Protein AF-A0A373I5L8-F1 (afdb_monomer)

Solvent-accessible surface area (backbone atoms only — not comparable to full-atom values): 14386 Å² total; per-residue (Å²): 133,83,87,72,70,86,72,71,73,78,45,37,42,61,45,28,65,44,52,75,67,42,82,74,57,58,90,78,36,51,55,43,45,48,54,47,63,74,33,53,37,79,92,77,48,23,34,80,55,60,50,45,61,53,31,51,53,55,68,66,28,47,76,52,44,76,55,47,68,41,53,49,54,47,31,55,50,26,30,47,40,33,32,75,74,66,58,41,62,61,27,32,39,53,52,11,49,54,17,54,42,68,50,47,81,51,61,34,37,47,61,11,37,60,29,31,70,41,96,56,78,44,60,74,31,29,34,54,42,12,50,21,19,59,72,29,43,47,46,73,63,34,45,63,63,12,50,55,27,19,53,51,20,33,74,75,64,56,33,30,70,23,27,39,51,51,13,52,24,21,58,70,34,48,81,44,73,65,32,61,70,61,15,50,54,28,32,52,51,16,48,52,40,33,60,75,70,67,52,56,41,50,61,54,14,58,40,25,41,48,53,16,53,55,34,67,73,42,78,89,41,76,66,35,40,52,50,20,42,52,26,29,52,51,14,40,52,22,39,52,54,32,44,77,50,30,67,82,77,52,57,60,54,48,51,52,39,51,51,51,43,49,54,41,48,53,56,49,51,53,52,58,50,60,75,66,58,79,89,126

Secondary structure (DSSP, 8-state):
-----------HHHHHHHHTT----TTT-HHHHHHHHHHEETTTTEESS-HHHHHHHHHHTTTTSPPPHHHHHHHHHHHHHHHHTS--HHHHHHHHHHHHSGGGS---HHHHHHHHTSS---HHHHHHHHHHHHHTSSS---HHHHHHHHHHHHHHH--HHHHHHHHHHHHHTSSSPP-HHHHHHHHHHHHHHHHHTT--HHHHHHHHHHHHHHHHTS---HHHHHHHHHHHHHHHHHHHHHHHHS-GGGHHHHHHHHHHHHHHHHHHHHHHHHTTS---

Nearest PDB structures (foldseek):
  3gw4-assembly1_A  TM=6.715E-01  e=3.901E-03  Deinococcus radiodurans R1 = ATCC 13939 = DSM 20539
  4g2v-assembly1_A  TM=5.741E-01  e=2.510E-03  Mus musculus
  2vq2-assembly1_A-2  TM=5.823E-01  e=1.748E-02  Neisseria meningitidis
  7y4i-assembly1_B  TM=4.999E-01  e=9.021E-03  Arabidopsis thaliana
  7qdy-assembly1_B  TM=4.639E-01  e=6.567E-02  Homo sapiens

Radius of gyration: 22.9 Å; Cα contacts (8 Å, |Δi|>4): 389; chains: 1; bounding box: 51×36×83 Å

Mean predicted aligned error: 6.48 Å

Sequence (280 aa):
MINVEKEWLMTPDVAYERLDRAIYNHSACPETAHILYLYLNDEKREITIPPKELAKELMEADKNHLMDNDIFNFIDKALRDGYYSIKDPWASYYLGCLYYFERFNNVNYEKAFNYFSKKKHIGPSTVLLGECYFYGRGTEQNFEKAFFCLIQSALTDNSARSLYLLGDMYLNGYYVDKDIPEANDLYFHALEVADEVDSSSETKAEIYERLGKVYLLRPKTLETLNFALKTFNLAEQHYLEAMQEYMFSLKDKVKEIRNLQMEVREYLDDLILMDKEPVS

pLDDT: mean 88.9, std 12.82, range [32.81, 98.75]

Foldseek 3Di:
DPPPDPPDQCFQLNLLVLVVPFDDDCVQFVQLVVLCVVFQDPVVSGGPDQLQVSLVSNCVGLVAAADTPSSLVSNLRSLVSCCPPVVDLCSLVSQLVSQPDCSDVNNDQLSNLVSLVPPSDDLVSLLVNLVCLCVVRSHDNDLVSSLVSLVVSCVPPVALSSLQSVLVCLCVVRVHDNDLVSSLVSLVSSLVVCVVVVHALQSLLSSLQSNLVSLVVDPLDPVSLVSSLVSLVSSLVSLVVVPVRHDPPSVVVNVVSVVSNVVSVVSNVVVVVVVPDDDD

Structure (mmCIF, N/CA/C/O backbone):
data_AF-A0A373I5L8-F1
#
_entry.id   AF-A0A373I5L8-F1
#
loop_
_atom_site.group_PDB
_atom_site.id
_atom_site.type_symbol
_atom_site.label_atom_id
_atom_site.label_alt_id
_atom_site.label_comp_id
_atom_site.label_asym_id
_atom_site.label_entity_id
_atom_site.label_seq_id
_atom_site.pdbx_PDB_ins_code
_atom_site.Cartn_x
_atom_site.Cartn_y
_atom_site.Cartn_z
_atom_site.occupancy
_atom_site.B_iso_or_equiv
_atom_site.auth_seq_id
_atom_site.auth_comp_id
_atom_site.auth_asym_id
_atom_site.auth_atom_id
_atom_site.pdbx_PDB_model_num
ATOM 1 N N . MET A 1 1 ? -10.688 -8.188 -32.383 1.00 32.81 1 MET A N 1
ATOM 2 C CA . MET A 1 1 ? -9.271 -8.105 -32.793 1.00 32.81 1 MET A CA 1
ATOM 3 C C . MET A 1 1 ? -8.875 -6.647 -32.706 1.00 32.81 1 MET A C 1
ATOM 5 O O . MET A 1 1 ? -9.326 -5.866 -33.529 1.00 32.81 1 MET A O 1
ATOM 9 N N . ILE A 1 2 ? -8.161 -6.266 -31.647 1.00 35.12 2 ILE A N 1
ATOM 10 C CA . ILE A 1 2 ? -7.612 -4.913 -31.524 1.00 35.12 2 ILE A CA 1
ATOM 11 C C . ILE A 1 2 ? -6.458 -4.837 -32.521 1.00 35.12 2 ILE A C 1
ATOM 13 O O . ILE A 1 2 ? -5.613 -5.730 -32.549 1.00 35.12 2 ILE A O 1
ATOM 17 N N . ASN A 1 3 ? -6.492 -3.824 -33.380 1.00 33.75 3 ASN A N 1
ATOM 18 C CA . ASN A 1 3 ? -5.462 -3.534 -34.363 1.00 33.75 3 ASN A CA 1
ATOM 19 C C . ASN A 1 3 ? -4.219 -3.053 -33.601 1.00 33.75 3 ASN A C 1
ATOM 21 O O . ASN A 1 3 ? -4.062 -1.864 -33.349 1.00 33.75 3 ASN A O 1
ATOM 25 N N . VAL A 1 4 ? -3.404 -3.993 -33.119 1.00 42.94 4 VAL A N 1
ATOM 26 C CA . VAL A 1 4 ? -2.093 -3.680 -32.554 1.00 42.94 4 VAL A CA 1
ATOM 27 C C . VAL A 1 4 ? -1.234 -3.337 -33.761 1.00 42.94 4 VAL A C 1
ATOM 29 O O . VAL A 1 4 ? -0.825 -4.232 -34.504 1.00 42.94 4 VAL A O 1
ATOM 32 N N . GLU A 1 5 ? -1.043 -2.041 -34.015 1.00 44.19 5 GLU A N 1
ATOM 33 C CA . GLU A 1 5 ? 0.032 -1.587 -34.891 1.00 44.19 5 GLU A CA 1
ATOM 34 C C . GLU A 1 5 ? 1.283 -2.382 -34.516 1.00 44.19 5 GLU A C 1
ATOM 36 O O . GLU A 1 5 ? 1.564 -2.577 -33.332 1.00 44.19 5 GLU A O 1
ATOM 41 N N . LYS A 1 6 ? 1.994 -2.919 -35.512 1.00 45.66 6 LYS A N 1
ATOM 42 C CA . LYS A 1 6 ? 3.304 -3.537 -35.299 1.00 45.66 6 LYS A CA 1
ATOM 43 C C . LYS A 1 6 ? 4.270 -2.441 -34.847 1.00 45.66 6 LYS A C 1
ATOM 45 O O . LYS A 1 6 ? 5.099 -1.982 -35.626 1.00 45.66 6 LYS A O 1
ATOM 50 N N . GLU A 1 7 ? 4.143 -1.992 -33.609 1.00 56.78 7 GLU A N 1
ATOM 51 C CA . GLU A 1 7 ? 5.194 -1.254 -32.951 1.00 56.78 7 GLU A CA 1
ATOM 52 C C . GLU A 1 7 ? 6.347 -2.235 -32.795 1.00 56.78 7 GLU A C 1
ATOM 54 O O . GLU A 1 7 ? 6.240 -3.259 -32.115 1.00 56.78 7 GLU A O 1
ATOM 59 N N . TRP A 1 8 ? 7.435 -1.949 -33.494 1.00 68.75 8 TRP A N 1
ATOM 60 C CA . TRP A 1 8 ? 8.686 -2.661 -33.319 1.00 68.75 8 TRP A CA 1
ATOM 61 C C . TRP A 1 8 ? 9.094 -2.622 -31.838 1.00 68.75 8 TRP A C 1
ATOM 63 O O . TRP A 1 8 ? 8.786 -1.662 -31.124 1.00 68.75 8 TRP A O 1
ATOM 73 N N . LEU A 1 9 ? 9.755 -3.692 -31.386 1.00 83.50 9 LEU A N 1
ATOM 74 C CA . LEU A 1 9 ? 10.388 -3.742 -30.068 1.00 83.50 9 LEU A CA 1
ATOM 75 C C . LEU A 1 9 ? 11.276 -2.510 -29.886 1.00 83.50 9 LEU A C 1
ATOM 77 O O . LEU A 1 9 ? 12.051 -2.191 -30.789 1.00 83.50 9 LEU A O 1
ATOM 81 N N . MET A 1 10 ? 11.186 -1.848 -28.734 1.00 90.25 10 MET A N 1
ATOM 82 C CA . MET A 1 10 ? 12.067 -0.738 -28.407 1.00 90.25 10 MET A CA 1
ATOM 83 C C . MET A 1 10 ? 13.513 -1.236 -28.379 1.00 90.25 10 MET A C 1
ATOM 85 O O . MET A 1 10 ? 13.890 -2.064 -27.548 1.00 90.25 10 MET A O 1
ATOM 89 N N . THR A 1 11 ? 14.312 -0.742 -29.316 1.00 91.38 11 THR A N 1
ATOM 90 C CA . THR A 1 11 ? 15.751 -0.978 -29.372 1.00 91.38 11 THR A CA 1
ATOM 91 C C . THR A 1 11 ? 16.491 0.031 -28.484 1.00 91.38 11 THR A C 1
ATOM 93 O O . THR A 1 11 ? 15.916 1.064 -28.124 1.00 91.38 11 THR A O 1
ATOM 96 N N . PRO A 1 12 ? 17.749 -0.245 -28.095 1.00 94.31 12 PRO A N 1
ATOM 97 C CA . PRO A 1 12 ? 18.526 0.658 -27.242 1.00 94.31 12 PRO A CA 1
ATOM 98 C C . PRO A 1 12 ? 18.719 2.083 -27.789 1.00 94.31 12 PRO A C 1
ATOM 100 O O . PRO A 1 12 ? 18.747 3.034 -27.012 1.00 94.31 12 PRO A O 1
ATOM 103 N N . ASP A 1 13 ? 18.814 2.254 -29.106 1.00 93.69 13 ASP A N 1
ATOM 104 C CA . ASP A 1 13 ? 18.911 3.557 -29.777 1.00 93.69 13 ASP A CA 1
ATOM 105 C C . ASP A 1 13 ? 17.589 4.339 -29.703 1.00 93.69 13 ASP A C 1
ATOM 107 O O . ASP A 1 13 ? 17.563 5.502 -29.304 1.00 93.69 13 ASP A O 1
ATOM 111 N N . VAL A 1 14 ? 16.455 3.681 -29.968 1.00 92.44 14 VAL A N 1
ATOM 112 C CA . VAL A 1 14 ? 15.122 4.300 -29.839 1.00 92.44 14 VAL A CA 1
ATOM 113 C C . VAL A 1 14 ? 14.808 4.651 -28.382 1.00 92.44 14 VAL A C 1
ATOM 115 O O . VAL A 1 14 ? 14.155 5.659 -28.107 1.00 92.44 14 VAL A O 1
ATOM 118 N N . ALA A 1 15 ? 15.257 3.820 -27.440 1.00 93.62 15 ALA A N 1
ATOM 119 C CA . ALA A 1 15 ? 15.169 4.098 -26.012 1.00 93.62 15 ALA A CA 1
ATOM 120 C C . ALA A 1 15 ? 15.933 5.374 -25.638 1.00 93.62 15 ALA A C 1
ATOM 122 O O . ALA A 1 15 ? 15.366 6.247 -24.980 1.00 93.62 15 ALA A O 1
ATOM 123 N N . TYR A 1 16 ? 17.178 5.498 -26.108 1.00 94.75 16 TYR A N 1
ATOM 124 C CA . TYR A 1 16 ? 17.995 6.691 -25.907 1.00 94.75 16 TYR A CA 1
ATOM 125 C C . TYR A 1 16 ? 17.286 7.939 -26.440 1.00 94.75 16 TYR A C 1
ATOM 127 O O . TYR A 1 16 ? 17.106 8.892 -25.694 1.00 94.75 16 TYR A O 1
ATOM 135 N N . GLU A 1 17 ? 16.778 7.926 -27.677 1.00 91.31 17 GLU A N 1
ATOM 136 C CA . GLU A 1 17 ? 16.107 9.101 -28.261 1.00 91.31 17 GLU A CA 1
ATOM 137 C C . GLU A 1 17 ? 14.861 9.570 -27.499 1.00 91.31 17 GLU A C 1
ATOM 139 O O . GLU A 1 17 ? 14.495 10.745 -27.582 1.00 91.31 17 GLU A O 1
ATOM 144 N N . ARG A 1 18 ? 14.165 8.655 -26.814 1.00 91.12 18 ARG A N 1
ATOM 145 C CA . ARG A 1 18 ? 13.008 8.988 -25.971 1.00 91.12 18 ARG A CA 1
ATOM 146 C C . ARG A 1 18 ? 13.447 9.615 -24.654 1.00 91.12 18 ARG A C 1
ATOM 148 O O . ARG A 1 18 ? 12.828 10.579 -24.223 1.00 91.12 18 ARG A O 1
ATOM 155 N N . LEU A 1 19 ? 14.499 9.077 -24.043 1.00 91.88 19 LEU A N 1
ATOM 156 C CA . LEU A 1 19 ? 15.015 9.542 -22.756 1.00 91.88 19 LEU A CA 1
ATOM 157 C C . LEU A 1 19 ? 15.825 10.839 -22.873 1.00 91.88 19 LEU A C 1
ATOM 159 O O . LEU A 1 19 ? 15.746 11.668 -21.977 1.00 91.88 19 LEU A O 1
ATOM 163 N N . ASP A 1 20 ? 16.512 11.063 -23.994 1.00 87.31 20 ASP A N 1
ATOM 164 C CA . ASP A 1 20 ? 17.239 12.306 -24.316 1.00 87.31 20 ASP A CA 1
ATOM 165 C C . ASP A 1 20 ? 16.312 13.540 -24.356 1.00 87.31 20 ASP A C 1
ATOM 167 O O . ASP A 1 20 ? 16.747 14.677 -24.196 1.00 87.31 20 ASP A O 1
ATOM 171 N N . ARG A 1 21 ? 15.002 13.330 -24.543 1.00 84.31 21 ARG A N 1
ATOM 172 C CA . ARG A 1 21 ? 13.990 14.401 -24.528 1.00 84.31 21 ARG A CA 1
ATOM 173 C C . ARG A 1 21 ? 13.422 14.685 -23.139 1.00 84.31 21 ARG A C 1
ATOM 175 O O . ARG A 1 21 ? 12.781 15.722 -22.976 1.00 84.31 21 ARG A O 1
ATOM 182 N N . ALA A 1 22 ? 13.658 13.803 -22.167 1.00 83.56 22 ALA A N 1
ATOM 183 C CA . ALA A 1 22 ? 13.103 13.942 -20.831 1.00 83.56 22 ALA A CA 1
ATOM 184 C C . ALA A 1 22 ? 13.668 15.187 -20.139 1.00 83.56 22 ALA A C 1
ATOM 186 O O . ALA A 1 22 ? 14.875 15.431 -20.128 1.00 83.56 22 ALA A O 1
ATOM 187 N N . ILE A 1 23 ? 12.788 15.982 -19.533 1.00 69.81 23 ILE A N 1
ATOM 188 C CA . ILE A 1 23 ? 13.179 17.204 -18.830 1.00 69.81 23 ILE A CA 1
ATOM 189 C C . ILE A 1 23 ? 13.339 16.868 -17.350 1.00 69.81 23 ILE A C 1
ATOM 191 O O . ILE A 1 23 ? 12.356 16.730 -16.629 1.00 69.81 23 ILE A O 1
ATOM 195 N N . TYR A 1 24 ? 14.577 16.781 -16.868 1.00 69.38 24 TYR A N 1
ATOM 196 C CA . TYR A 1 24 ? 14.852 16.545 -15.451 1.00 69.38 24 TYR A CA 1
ATOM 197 C C . TYR A 1 24 ? 15.761 17.623 -14.868 1.00 69.38 24 TYR A C 1
ATOM 199 O O . TYR A 1 24 ? 16.864 17.891 -15.342 1.00 69.38 24 TYR A O 1
ATOM 207 N N . ASN A 1 25 ? 15.297 18.240 -13.780 1.00 65.44 25 ASN A N 1
ATOM 208 C CA . ASN A 1 25 ? 16.170 19.023 -12.924 1.00 65.44 25 ASN A CA 1
ATOM 209 C C . ASN A 1 25 ? 16.929 18.051 -12.014 1.00 65.44 25 ASN A C 1
ATOM 211 O O . ASN A 1 25 ? 16.331 17.452 -11.122 1.00 65.44 25 ASN A O 1
ATOM 215 N N . HIS A 1 26 ? 18.241 17.924 -12.217 1.00 69.75 26 HIS A N 1
ATOM 216 C CA . HIS A 1 26 ? 19.114 17.063 -11.413 1.00 69.75 26 HIS A CA 1
ATOM 217 C C . HIS A 1 26 ? 18.987 17.297 -9.899 1.00 69.75 26 HIS A C 1
ATOM 219 O O . HIS A 1 26 ? 19.229 16.378 -9.125 1.00 69.75 26 HIS A O 1
ATOM 225 N N . SER A 1 27 ? 18.605 18.505 -9.463 1.00 62.28 27 SER A N 1
ATOM 226 C CA . SER A 1 27 ? 18.395 18.793 -8.039 1.00 62.28 27 SER A CA 1
ATOM 227 C C . SER A 1 27 ? 17.057 18.288 -7.495 1.00 62.28 27 SER A C 1
ATOM 229 O O . SER A 1 27 ? 16.892 18.235 -6.283 1.00 62.28 27 SER A O 1
ATOM 231 N N . ALA A 1 28 ? 16.082 18.021 -8.366 1.00 70.06 28 ALA A N 1
ATOM 232 C CA . ALA A 1 28 ? 14.726 17.622 -7.997 1.00 70.06 28 ALA A CA 1
ATOM 233 C C . ALA A 1 28 ? 14.518 16.102 -8.055 1.00 70.06 28 ALA A C 1
ATOM 235 O O . ALA A 1 28 ? 13.737 15.591 -7.269 1.00 70.06 28 ALA A O 1
ATOM 236 N N . CYS A 1 29 ? 15.215 15.394 -8.951 1.00 80.00 29 CYS A N 1
ATOM 237 C CA . CYS A 1 29 ? 15.156 13.928 -9.062 1.00 80.00 29 CYS A CA 1
ATOM 238 C C . CYS A 1 29 ? 16.571 13.331 -9.231 1.00 80.00 29 CYS A C 1
ATOM 240 O O . CYS A 1 29 ? 16.949 12.949 -10.349 1.00 80.00 29 CYS A O 1
ATOM 242 N N . PRO A 1 30 ? 17.413 13.354 -8.178 1.00 84.56 30 PRO A N 1
ATOM 243 C CA . PRO A 1 30 ? 18.820 12.955 -8.263 1.00 84.56 30 PRO A CA 1
ATOM 244 C C . PRO A 1 30 ? 19.021 11.491 -8.667 1.00 84.56 30 PRO A C 1
ATOM 246 O O . PRO A 1 30 ? 19.935 11.188 -9.435 1.00 84.56 30 PRO A O 1
ATOM 249 N N . GLU A 1 31 ? 18.177 10.585 -8.182 1.00 88.44 31 GLU A N 1
ATOM 250 C CA . GLU A 1 31 ? 18.262 9.145 -8.418 1.00 88.44 31 GLU A CA 1
ATOM 251 C C . GLU A 1 31 ? 17.970 8.808 -9.884 1.00 88.44 31 GLU A C 1
ATOM 253 O O . GLU A 1 31 ? 18.740 8.095 -10.529 1.00 88.44 31 GLU A O 1
ATOM 258 N N . THR A 1 32 ? 16.911 9.385 -10.446 1.00 89.75 32 THR A N 1
ATOM 259 C CA . THR A 1 32 ? 16.544 9.272 -11.863 1.00 89.75 32 THR A CA 1
ATOM 260 C C . THR A 1 32 ? 17.667 9.825 -12.726 1.00 89.75 32 THR A C 1
ATOM 262 O O . THR A 1 32 ? 18.128 9.158 -13.650 1.00 89.75 32 THR A O 1
ATOM 265 N N . ALA A 1 33 ? 18.160 11.022 -12.403 1.00 88.81 33 ALA A N 1
ATOM 266 C CA . ALA A 1 33 ? 19.287 11.624 -13.104 1.00 88.81 33 ALA A CA 1
ATOM 267 C C . ALA A 1 33 ? 20.536 10.733 -13.082 1.00 88.81 33 ALA A C 1
ATOM 269 O O . ALA A 1 33 ? 21.218 10.603 -14.099 1.00 88.81 33 ALA A O 1
ATOM 270 N N . HIS A 1 34 ? 20.840 10.126 -11.934 1.00 90.94 34 HIS A N 1
ATOM 271 C CA . HIS A 1 34 ? 21.972 9.222 -11.783 1.00 90.94 34 HIS A CA 1
ATOM 272 C C . HIS A 1 34 ? 21.823 7.977 -12.661 1.00 90.94 34 HIS A C 1
ATOM 274 O O . HIS A 1 34 ? 22.761 7.624 -13.374 1.00 90.94 34 HIS A O 1
ATOM 280 N N . ILE A 1 35 ? 20.642 7.354 -12.658 1.00 93.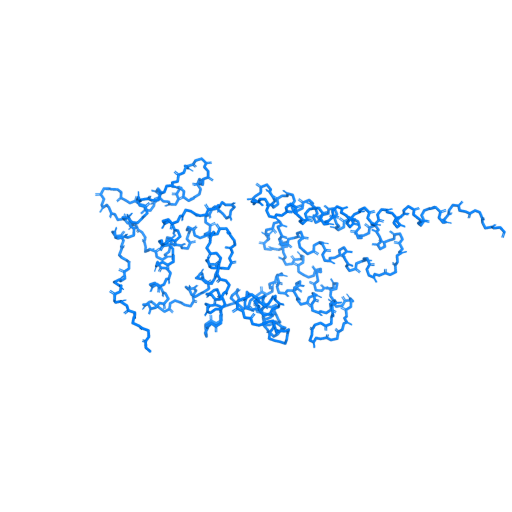69 35 ILE A N 1
ATOM 281 C CA . ILE A 1 35 ? 20.326 6.192 -13.500 1.00 93.69 35 ILE A CA 1
ATOM 282 C C . ILE A 1 35 ? 20.472 6.547 -14.981 1.00 93.69 35 ILE A C 1
ATOM 284 O O . ILE A 1 35 ? 21.116 5.816 -15.733 1.00 93.69 35 ILE A O 1
ATOM 288 N N . LEU A 1 36 ? 19.929 7.688 -15.412 1.00 92.25 36 LEU A N 1
ATOM 289 C CA . LEU A 1 36 ? 20.054 8.125 -16.801 1.00 92.25 36 LEU A CA 1
ATOM 290 C C . LEU A 1 36 ? 21.521 8.366 -17.177 1.00 92.25 36 LEU A C 1
ATOM 292 O O . LEU A 1 36 ? 21.974 7.846 -18.191 1.00 92.25 36 LEU A O 1
ATOM 296 N N . TYR A 1 37 ? 22.294 9.057 -16.336 1.00 90.88 37 TYR A N 1
ATOM 297 C CA . TYR A 1 37 ? 23.728 9.266 -16.568 1.00 90.88 37 TYR A CA 1
ATOM 298 C C . TYR A 1 37 ? 24.518 7.952 -16.651 1.00 90.88 37 TYR A C 1
ATOM 300 O O . TYR A 1 37 ? 25.464 7.837 -17.426 1.00 90.88 37 TYR A O 1
ATOM 308 N N . LEU A 1 38 ? 24.142 6.953 -15.851 1.00 94.50 38 LEU A N 1
ATOM 309 C CA . LEU A 1 38 ? 24.811 5.657 -15.833 1.00 94.50 38 LEU A CA 1
ATOM 310 C C . LEU A 1 38 ? 24.577 4.864 -17.127 1.00 94.50 38 LEU A C 1
ATOM 312 O O . LEU A 1 38 ? 25.478 4.152 -17.581 1.00 94.50 38 LEU A O 1
ATOM 316 N N . TYR A 1 39 ? 23.380 4.970 -17.711 1.00 96.00 39 TYR A N 1
ATOM 317 C CA . TYR A 1 39 ? 22.961 4.083 -18.795 1.00 96.00 39 TYR A CA 1
ATOM 318 C C . TYR A 1 39 ? 22.822 4.734 -20.168 1.00 96.00 39 TYR A C 1
ATOM 320 O O . TYR A 1 39 ? 22.826 3.997 -21.152 1.00 96.00 39 TYR A O 1
ATOM 328 N N . LEU A 1 40 ? 22.731 6.059 -20.284 1.00 94.38 40 LEU A N 1
ATOM 329 C CA . LEU A 1 40 ? 22.749 6.742 -21.580 1.00 94.38 40 LEU A CA 1
ATOM 330 C C . LEU A 1 40 ? 24.194 6.885 -22.076 1.00 94.38 40 LEU A C 1
ATOM 332 O O . LEU A 1 40 ? 25.060 7.413 -21.384 1.00 94.38 40 LEU A O 1
ATOM 336 N N . ASN A 1 41 ? 24.461 6.417 -23.296 1.00 94.75 41 ASN A N 1
ATOM 337 C CA . ASN A 1 41 ? 25.743 6.598 -23.969 1.00 94.75 41 ASN A CA 1
ATOM 338 C C . ASN A 1 41 ? 25.601 7.621 -25.101 1.00 94.75 41 ASN A C 1
ATOM 340 O O . ASN A 1 41 ? 25.163 7.276 -26.199 1.00 94.75 41 ASN A O 1
ATOM 344 N N . ASP A 1 42 ? 26.018 8.861 -24.848 1.00 92.50 42 ASP A N 1
ATOM 345 C CA . ASP A 1 42 ? 25.885 9.966 -25.807 1.00 92.50 42 ASP A CA 1
ATOM 346 C C . ASP A 1 42 ? 26.742 9.796 -27.067 1.00 92.50 42 ASP A C 1
ATOM 348 O O . ASP A 1 42 ? 26.332 10.198 -28.157 1.00 92.50 42 ASP A O 1
ATOM 352 N N . GLU A 1 43 ? 27.915 9.164 -26.952 1.00 94.50 43 GLU A N 1
ATOM 353 C CA . GLU A 1 43 ? 28.798 8.926 -28.101 1.00 94.50 43 GLU A CA 1
ATOM 354 C C . GLU A 1 43 ? 28.162 7.962 -29.107 1.00 94.50 43 GLU A C 1
ATOM 356 O O . GLU A 1 43 ? 28.289 8.138 -30.321 1.00 94.50 43 GLU A O 1
ATOM 361 N N . LYS A 1 44 ? 27.473 6.938 -28.599 1.00 95.38 44 LYS A N 1
ATOM 362 C CA . LYS A 1 44 ? 26.819 5.907 -29.411 1.00 95.38 44 LYS A CA 1
ATOM 363 C C . LYS A 1 44 ? 25.340 6.174 -29.672 1.00 95.38 44 LYS A C 1
ATOM 365 O O . LYS A 1 44 ? 24.773 5.523 -30.546 1.00 95.38 44 LYS A O 1
ATOM 370 N N . ARG A 1 45 ? 24.734 7.122 -28.951 1.00 95.38 45 ARG A N 1
ATOM 371 C CA . ARG A 1 45 ? 23.291 7.416 -28.952 1.00 95.38 45 ARG A CA 1
ATOM 372 C C . ARG A 1 45 ? 22.440 6.173 -28.672 1.00 95.38 45 ARG A C 1
ATOM 374 O O . ARG A 1 45 ? 21.460 5.910 -29.363 1.00 95.38 45 ARG A O 1
ATOM 381 N N . GLU A 1 46 ? 22.836 5.396 -27.669 1.00 96.00 46 GLU A N 1
ATOM 382 C CA . GLU A 1 46 ? 22.130 4.186 -27.232 1.00 96.00 46 GLU A CA 1
ATOM 383 C C . GLU A 1 46 ? 22.131 4.076 -25.705 1.00 96.00 46 GLU A C 1
ATOM 385 O O . GLU A 1 46 ? 22.988 4.657 -25.036 1.00 96.00 46 GLU A O 1
ATOM 390 N N . ILE A 1 47 ? 21.193 3.310 -25.141 1.00 96.19 47 ILE A N 1
ATOM 391 C CA . ILE A 1 47 ? 21.295 2.888 -23.739 1.00 96.19 47 ILE A CA 1
ATOM 392 C C . ILE A 1 47 ? 22.145 1.618 -23.601 1.00 96.19 47 ILE A C 1
ATOM 394 O O . ILE A 1 47 ? 22.141 0.748 -24.472 1.00 96.19 47 ILE A O 1
ATOM 398 N N . THR A 1 48 ? 22.868 1.483 -22.493 1.00 95.94 48 THR A N 1
ATOM 399 C CA . THR A 1 48 ? 23.844 0.396 -22.286 1.00 95.94 48 THR A CA 1
ATOM 400 C C . THR A 1 48 ? 23.243 -0.887 -21.708 1.00 95.94 48 THR A C 1
ATOM 402 O O . THR A 1 48 ? 23.906 -1.926 -21.700 1.00 95.94 48 THR A O 1
ATOM 405 N N . ILE A 1 49 ? 21.984 -0.844 -21.266 1.00 94.75 49 ILE A N 1
ATOM 406 C CA . ILE A 1 49 ? 21.229 -1.990 -20.744 1.00 94.75 49 ILE A CA 1
ATOM 407 C C . ILE A 1 49 ? 19.901 -2.162 -21.498 1.00 94.75 49 ILE A C 1
ATOM 409 O O . ILE A 1 49 ? 19.444 -1.233 -22.162 1.00 94.75 49 ILE A O 1
ATOM 413 N N . PRO A 1 50 ? 19.238 -3.332 -21.425 1.00 92.94 50 PRO A N 1
ATOM 414 C CA . PRO A 1 50 ? 17.941 -3.520 -22.068 1.00 92.94 50 PRO A CA 1
ATOM 415 C C . PRO A 1 50 ? 16.891 -2.501 -21.573 1.00 92.94 50 PRO A C 1
ATOM 417 O O . PRO A 1 50 ? 16.770 -2.322 -20.358 1.00 92.94 50 PRO A O 1
ATOM 420 N N . PRO A 1 51 ? 16.052 -1.912 -22.457 1.00 94.00 51 PRO A N 1
ATOM 421 C CA . PRO A 1 51 ? 15.097 -0.858 -22.082 1.00 94.00 51 PRO A CA 1
ATOM 422 C C . PRO A 1 51 ? 14.170 -1.223 -20.926 1.00 94.00 51 PRO A C 1
ATOM 424 O O . PRO A 1 51 ? 13.831 -0.395 -20.093 1.00 94.00 51 PRO A O 1
ATOM 427 N N . LYS A 1 52 ? 13.767 -2.491 -20.859 1.00 91.50 52 LYS A N 1
ATOM 428 C CA . LYS A 1 52 ? 12.903 -3.004 -19.802 1.00 91.50 52 LYS A CA 1
ATOM 429 C C . LYS A 1 52 ? 13.580 -2.999 -18.428 1.00 91.50 52 LYS A C 1
ATOM 431 O O . LYS A 1 52 ? 12.904 -2.741 -17.440 1.00 91.50 52 LYS A O 1
ATOM 436 N N . GLU A 1 53 ? 14.867 -3.330 -18.347 1.00 92.56 53 GLU A N 1
ATOM 437 C CA . GLU A 1 53 ? 15.571 -3.323 -17.059 1.00 92.56 53 GLU A CA 1
ATOM 438 C C . GLU A 1 53 ? 15.815 -1.878 -16.607 1.00 92.56 53 GLU A C 1
ATOM 440 O O . GLU A 1 53 ? 15.508 -1.552 -15.466 1.00 92.56 53 GLU A O 1
ATOM 445 N N . LEU A 1 54 ? 16.157 -0.978 -17.540 1.00 95.25 54 LEU A N 1
ATOM 446 C CA . LEU A 1 54 ? 16.185 0.464 -17.270 1.00 95.25 54 LEU A CA 1
ATOM 447 C C . LEU A 1 54 ? 14.826 0.986 -16.781 1.00 95.25 54 LEU A C 1
ATOM 449 O O . LEU A 1 54 ? 14.757 1.753 -15.828 1.00 95.25 54 LEU A O 1
ATOM 453 N N . ALA A 1 55 ? 13.727 0.541 -17.396 1.00 93.94 55 ALA A N 1
ATOM 454 C CA . ALA A 1 55 ? 12.386 0.935 -16.985 1.00 93.94 55 ALA A CA 1
ATOM 455 C C . ALA A 1 55 ? 12.060 0.518 -15.543 1.00 93.94 55 ALA A C 1
ATOM 457 O O . ALA A 1 55 ? 11.391 1.269 -14.842 1.00 93.94 55 ALA A O 1
ATOM 458 N N . LYS A 1 56 ? 12.535 -0.646 -15.079 1.00 91.94 56 LYS A N 1
ATOM 459 C CA . LYS A 1 56 ? 12.353 -1.063 -13.680 1.00 91.94 56 LYS A CA 1
ATOM 460 C C . LYS A 1 56 ? 13.159 -0.196 -12.722 1.00 91.94 56 LYS A C 1
ATOM 462 O O . LYS A 1 56 ? 12.603 0.241 -11.723 1.00 91.94 56 LYS A O 1
ATOM 467 N N . GLU A 1 57 ? 14.420 0.086 -13.046 1.00 93.69 57 GLU A N 1
ATOM 468 C CA . GLU A 1 57 ? 15.254 0.964 -12.216 1.00 93.69 57 GLU A CA 1
ATOM 469 C C . GLU A 1 57 ? 14.630 2.359 -12.104 1.00 93.69 57 GLU A C 1
ATOM 471 O O . GLU A 1 57 ? 14.485 2.883 -11.005 1.00 93.69 57 GLU A O 1
ATOM 476 N N . LEU A 1 58 ? 14.135 2.915 -13.214 1.00 91.94 58 LEU A N 1
ATOM 477 C CA . LEU A 1 58 ? 13.430 4.201 -13.216 1.00 91.94 58 LEU A CA 1
ATOM 478 C C . LEU A 1 58 ? 12.085 4.163 -12.470 1.00 91.94 58 LEU A C 1
ATOM 480 O O . LEU A 1 58 ? 11.673 5.174 -11.917 1.00 91.94 58 LEU A O 1
ATOM 484 N N . MET A 1 59 ? 11.393 3.019 -12.414 1.00 89.75 59 MET A N 1
ATOM 485 C CA . MET A 1 59 ? 10.190 2.872 -11.579 1.00 89.75 59 MET A CA 1
ATOM 486 C C . MET A 1 59 ? 10.498 2.860 -10.077 1.00 89.75 59 MET A C 1
ATOM 488 O O . MET A 1 59 ? 9.614 3.155 -9.266 1.00 89.75 59 MET A O 1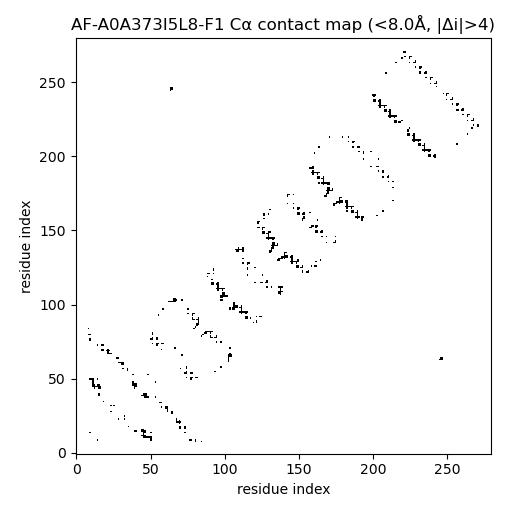
ATOM 492 N N . GLU A 1 60 ? 11.699 2.439 -9.696 1.00 86.62 60 GLU A N 1
ATOM 493 C CA . GLU A 1 60 ? 12.151 2.383 -8.304 1.00 86.62 60 GLU A CA 1
ATOM 494 C C . GLU A 1 60 ? 12.867 3.668 -7.873 1.00 86.62 60 GLU A C 1
ATOM 496 O O . GLU A 1 60 ? 12.915 3.955 -6.674 1.00 86.62 60 GLU A O 1
ATOM 501 N N . ALA A 1 61 ? 13.358 4.442 -8.843 1.00 86.81 61 ALA A N 1
ATOM 502 C CA . ALA A 1 61 ? 13.949 5.758 -8.665 1.00 86.81 61 ALA A CA 1
ATOM 503 C C . ALA A 1 61 ? 12.938 6.767 -8.126 1.00 86.81 61 ALA A C 1
ATOM 505 O O . ALA A 1 61 ? 11.751 6.699 -8.451 1.00 86.81 61 ALA A O 1
ATOM 506 N N . ASP A 1 62 ? 13.433 7.716 -7.324 1.00 74.12 62 ASP A N 1
ATOM 507 C CA . ASP A 1 62 ? 12.693 8.917 -6.931 1.00 74.12 62 ASP A CA 1
ATOM 508 C C . ASP A 1 62 ? 11.241 8.632 -6.540 1.00 74.12 62 ASP A C 1
ATOM 510 O O . ASP A 1 62 ? 10.311 9.274 -7.030 1.00 74.12 62 ASP A O 1
ATOM 514 N N . LYS A 1 63 ? 11.032 7.645 -5.654 1.00 68.06 63 LYS A N 1
ATOM 515 C CA . LYS A 1 63 ? 9.692 7.126 -5.311 1.00 68.06 63 LYS A CA 1
ATOM 516 C C . LYS A 1 63 ? 8.692 8.227 -4.922 1.00 68.06 63 LYS A C 1
ATOM 518 O O . LYS A 1 63 ? 7.493 8.027 -5.086 1.00 68.06 63 LYS A O 1
ATOM 523 N N . ASN A 1 64 ? 9.246 9.349 -4.482 1.00 66.50 64 ASN A N 1
ATOM 524 C CA . ASN A 1 64 ? 8.692 10.537 -3.860 1.00 66.50 64 ASN A CA 1
ATOM 525 C C . ASN A 1 64 ? 8.317 11.669 -4.840 1.00 66.50 64 ASN A C 1
ATOM 527 O O . ASN A 1 64 ? 7.582 12.590 -4.474 1.00 66.50 64 ASN A O 1
ATOM 531 N N . HIS A 1 65 ? 8.806 11.627 -6.083 1.00 71.81 65 HIS A N 1
ATOM 532 C CA . HIS A 1 65 ? 8.642 12.706 -7.058 1.00 71.81 65 HIS A CA 1
ATOM 533 C C . HIS A 1 65 ? 7.683 12.327 -8.190 1.00 71.81 65 HIS A C 1
ATOM 535 O O . HIS A 1 65 ? 7.523 11.160 -8.547 1.00 71.81 65 HIS A O 1
ATOM 541 N N . LEU A 1 66 ? 7.030 13.343 -8.768 1.00 74.69 66 LEU A N 1
ATOM 542 C CA . LEU A 1 66 ? 6.220 13.146 -9.965 1.00 74.69 66 LEU A CA 1
ATOM 543 C C . LEU A 1 66 ? 7.118 12.801 -11.148 1.00 74.69 66 LEU A C 1
ATOM 545 O O . LEU A 1 66 ? 8.062 13.527 -11.459 1.00 74.69 66 LEU A O 1
ATOM 549 N N . MET A 1 67 ? 6.777 11.710 -11.821 1.00 83.12 67 MET A N 1
ATOM 550 C CA . MET A 1 67 ? 7.515 11.243 -12.986 1.00 83.12 67 MET A CA 1
ATOM 551 C C . MET A 1 67 ? 7.266 12.130 -14.211 1.00 83.12 67 MET A C 1
ATOM 553 O O . MET A 1 67 ? 6.120 12.460 -14.526 1.00 83.12 67 MET A O 1
ATOM 557 N N . ASP A 1 68 ? 8.341 12.468 -14.928 1.00 85.25 68 ASP A N 1
ATOM 558 C CA . ASP A 1 68 ? 8.266 13.157 -16.217 1.00 85.25 68 ASP A CA 1
ATOM 559 C C . ASP A 1 68 ? 7.509 12.314 -17.263 1.00 85.25 68 ASP A C 1
ATOM 561 O O . ASP A 1 68 ? 7.583 11.080 -17.277 1.00 85.25 68 ASP A O 1
ATOM 565 N N . ASN A 1 69 ? 6.771 12.977 -18.157 1.00 86.75 69 ASN A N 1
ATOM 566 C CA . ASN A 1 69 ? 5.933 12.292 -19.141 1.00 86.75 69 ASN A CA 1
ATOM 567 C C . ASN A 1 69 ? 6.745 11.463 -20.145 1.00 86.75 69 ASN A C 1
ATOM 569 O O . ASN A 1 69 ? 6.271 10.408 -20.570 1.00 86.75 69 ASN A O 1
ATOM 573 N N . ASP A 1 70 ? 7.943 11.898 -20.535 1.00 89.19 70 ASP A N 1
ATOM 574 C CA . ASP A 1 70 ? 8.778 11.140 -21.468 1.00 89.19 70 ASP A CA 1
ATOM 575 C C . ASP A 1 70 ? 9.342 9.886 -20.799 1.00 89.19 70 ASP A C 1
ATOM 577 O O . ASP A 1 70 ? 9.330 8.811 -21.407 1.00 89.19 70 ASP A O 1
ATOM 581 N N . ILE A 1 71 ? 9.708 9.978 -19.517 1.00 91.00 71 ILE A N 1
ATOM 582 C CA . ILE A 1 71 ? 10.086 8.818 -18.696 1.00 91.00 71 ILE A CA 1
ATOM 583 C C . ILE A 1 71 ? 8.898 7.864 -18.552 1.00 91.00 71 ILE A C 1
ATOM 585 O O . ILE A 1 71 ? 9.046 6.660 -18.765 1.00 91.00 71 ILE A O 1
ATOM 589 N N . PHE A 1 72 ? 7.698 8.380 -18.277 1.00 91.81 72 PHE A N 1
ATOM 590 C CA . PHE A 1 72 ? 6.489 7.559 -18.216 1.00 91.81 72 PHE A CA 1
ATOM 591 C C . PHE A 1 72 ? 6.223 6.822 -19.525 1.00 91.81 72 PHE A C 1
ATOM 593 O O . PHE A 1 72 ? 6.020 5.606 -19.526 1.00 91.81 72 PHE A O 1
ATOM 600 N N . ASN A 1 73 ? 6.258 7.537 -20.647 1.00 91.44 73 ASN A N 1
ATOM 601 C CA . ASN A 1 73 ? 6.027 6.960 -21.966 1.00 91.44 73 ASN A CA 1
ATOM 602 C C . ASN A 1 73 ? 7.102 5.929 -22.327 1.00 91.44 73 ASN A C 1
ATOM 604 O O . ASN A 1 73 ? 6.796 4.912 -22.956 1.00 91.44 73 ASN A O 1
ATOM 608 N N . PHE A 1 74 ? 8.352 6.172 -21.927 1.00 93.81 74 PHE A N 1
ATOM 609 C CA . PHE A 1 74 ? 9.438 5.208 -22.050 1.00 93.81 74 PHE A CA 1
ATOM 610 C C . PHE A 1 74 ? 9.141 3.933 -21.248 1.00 93.81 74 PHE A C 1
ATOM 612 O O . PHE A 1 74 ? 9.139 2.848 -21.832 1.00 93.81 74 PHE A O 1
ATOM 619 N N . ILE A 1 75 ? 8.826 4.055 -19.954 1.00 94.06 75 ILE A N 1
ATOM 620 C CA . ILE A 1 75 ? 8.542 2.919 -19.064 1.00 94.06 75 ILE A CA 1
ATOM 621 C C . ILE A 1 75 ? 7.332 2.123 -19.562 1.00 94.06 75 ILE A C 1
ATOM 623 O O . ILE A 1 75 ? 7.431 0.905 -19.714 1.00 94.06 75 ILE A O 1
ATOM 627 N N . ASP A 1 76 ? 6.207 2.779 -19.872 1.00 93.94 76 ASP A N 1
ATOM 628 C CA . ASP A 1 76 ? 5.001 2.113 -20.387 1.00 93.94 76 ASP A CA 1
ATOM 629 C C . ASP A 1 76 ? 5.325 1.290 -21.636 1.00 93.94 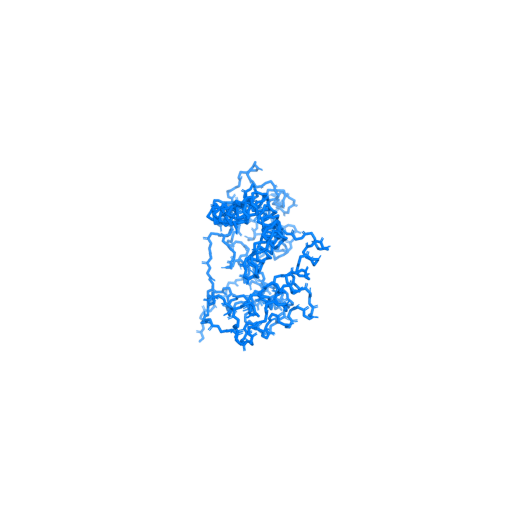76 ASP A C 1
ATOM 631 O O . ASP A 1 76 ? 4.984 0.106 -21.711 1.00 93.94 76 ASP A O 1
ATOM 635 N N . LYS A 1 77 ? 6.039 1.882 -22.600 1.00 93.12 77 LYS A N 1
ATOM 636 C CA . LYS A 1 77 ? 6.400 1.197 -23.842 1.00 93.12 77 LYS A CA 1
ATOM 637 C C . LYS A 1 77 ? 7.382 0.048 -23.594 1.00 93.12 77 LYS A C 1
ATOM 639 O O . LYS A 1 77 ? 7.137 -1.062 -24.069 1.00 93.12 77 LYS A O 1
ATOM 644 N N . ALA A 1 78 ? 8.446 0.272 -22.826 1.00 93.56 78 ALA A N 1
ATOM 645 C CA . ALA A 1 78 ? 9.455 -0.743 -22.523 1.00 93.56 78 ALA A CA 1
ATOM 646 C C . ALA A 1 78 ? 8.855 -1.952 -21.781 1.00 93.56 78 ALA A C 1
ATOM 648 O O . ALA A 1 78 ? 9.158 -3.108 -22.099 1.00 93.56 78 ALA A O 1
ATOM 649 N N . LEU A 1 79 ? 7.949 -1.712 -20.831 1.00 92.38 79 LEU A N 1
ATOM 650 C CA . LEU A 1 79 ? 7.256 -2.779 -20.111 1.00 92.38 79 LEU A CA 1
ATOM 651 C C . LEU A 1 79 ? 6.218 -3.491 -20.981 1.00 92.38 79 LEU A C 1
ATOM 653 O O . LEU A 1 79 ? 6.094 -4.713 -20.886 1.00 92.38 79 LEU A O 1
ATOM 657 N N . ARG A 1 80 ? 5.494 -2.785 -21.859 1.00 91.56 80 ARG A N 1
ATOM 658 C CA . ARG A 1 80 ? 4.586 -3.420 -22.833 1.00 91.56 80 ARG A CA 1
ATOM 659 C C . ARG A 1 80 ? 5.332 -4.340 -23.780 1.00 91.56 80 ARG A C 1
ATOM 661 O O . ARG A 1 80 ? 4.860 -5.448 -24.025 1.00 91.56 80 ARG A O 1
ATOM 668 N N . ASP A 1 81 ? 6.499 -3.928 -24.254 1.00 89.25 81 ASP A N 1
ATOM 669 C CA . ASP A 1 81 ? 7.363 -4.770 -25.079 1.00 89.25 81 ASP A CA 1
ATOM 670 C C . ASP A 1 81 ? 7.819 -6.013 -24.303 1.00 89.25 81 ASP A C 1
ATOM 672 O O . ASP A 1 81 ? 7.726 -7.138 -24.805 1.00 89.25 81 ASP A O 1
ATOM 676 N N . GLY A 1 82 ? 8.191 -5.848 -23.030 1.00 84.06 82 GLY A N 1
ATOM 677 C CA . GLY A 1 82 ? 8.458 -6.965 -22.121 1.00 84.06 82 GLY A CA 1
ATOM 678 C C . GLY A 1 82 ? 7.258 -7.904 -21.929 1.00 84.06 82 GLY A C 1
ATOM 679 O O . GLY A 1 82 ? 7.412 -9.128 -21.916 1.00 84.06 82 GLY A O 1
ATOM 680 N N . TYR A 1 83 ? 6.051 -7.354 -21.823 1.00 84.00 83 TYR A N 1
ATOM 681 C CA . TYR A 1 83 ? 4.825 -8.117 -21.608 1.00 84.00 83 TYR A CA 1
ATOM 682 C C . TYR A 1 83 ? 4.373 -8.878 -22.864 1.00 84.00 83 TYR A C 1
ATOM 684 O O . TYR A 1 83 ? 4.140 -10.087 -22.800 1.00 84.00 83 TYR A O 1
ATOM 692 N N . TYR A 1 84 ? 4.249 -8.202 -24.008 1.00 81.88 84 TYR A N 1
ATOM 693 C CA . TYR A 1 84 ? 3.685 -8.784 -25.230 1.00 81.88 84 TYR A CA 1
ATOM 6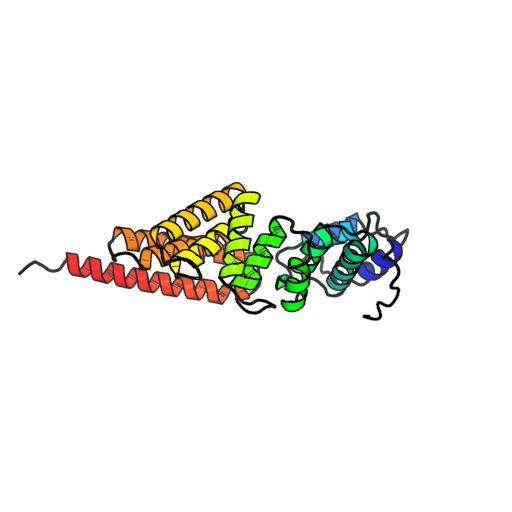94 C C . TYR A 1 84 ? 4.692 -9.622 -26.016 1.00 81.88 84 TYR A C 1
ATOM 696 O O . TYR A 1 84 ? 4.323 -10.669 -26.553 1.00 81.88 84 TYR A O 1
ATOM 704 N N . SER A 1 85 ? 5.954 -9.201 -26.059 1.00 78.00 85 SER A N 1
ATOM 705 C CA . SER A 1 85 ? 6.967 -9.846 -26.898 1.00 78.00 85 SER A CA 1
ATOM 706 C C . SER A 1 85 ? 7.780 -10.874 -26.118 1.00 78.00 85 SER A C 1
ATOM 708 O O . SER A 1 85 ? 7.994 -11.985 -26.598 1.00 78.00 85 SER A O 1
ATOM 710 N N . ILE A 1 86 ? 8.193 -10.532 -24.894 1.00 66.12 86 ILE A N 1
ATOM 711 C CA . ILE A 1 86 ? 9.083 -11.367 -24.064 1.00 66.12 86 ILE A CA 1
ATOM 712 C C . ILE A 1 86 ? 8.279 -12.267 -23.104 1.00 66.12 86 ILE A C 1
ATOM 714 O O . ILE A 1 86 ? 8.792 -13.263 -22.596 1.00 66.12 86 ILE A O 1
ATOM 718 N N . LYS A 1 87 ? 6.982 -11.977 -22.905 1.00 76.62 87 LYS A N 1
ATOM 719 C CA . LYS A 1 87 ? 6.069 -12.697 -21.999 1.00 76.62 87 LYS A CA 1
ATOM 720 C C . LYS A 1 87 ? 6.569 -12.741 -20.552 1.00 76.62 87 LYS A C 1
ATOM 722 O O . LYS A 1 87 ? 6.284 -13.716 -19.847 1.00 76.62 87 LYS A O 1
ATOM 727 N N . ASP A 1 88 ? 7.262 -11.703 -20.088 1.00 80.06 88 ASP A N 1
ATOM 728 C CA . ASP A 1 88 ? 7.714 -11.623 -18.696 1.00 80.06 88 ASP A CA 1
ATOM 729 C C . ASP A 1 88 ? 6.503 -11.606 -17.735 1.00 80.06 88 ASP A C 1
ATOM 731 O O . ASP A 1 88 ? 5.623 -10.752 -17.894 1.00 80.06 88 ASP A O 1
ATOM 735 N N . PRO A 1 89 ? 6.414 -12.533 -16.756 1.00 74.88 89 PRO A N 1
ATOM 736 C CA . PRO A 1 89 ? 5.397 -12.472 -15.706 1.00 74.88 89 PRO A CA 1
ATOM 737 C C . PRO A 1 89 ? 5.353 -11.121 -14.974 1.00 74.88 89 PRO A C 1
ATOM 739 O O . PRO A 1 89 ? 4.258 -10.618 -14.723 1.00 74.88 89 PRO A O 1
ATOM 742 N N . TRP A 1 90 ? 6.501 -10.503 -14.691 1.00 85.50 90 TRP A N 1
ATOM 743 C CA . TRP A 1 90 ? 6.580 -9.276 -13.893 1.00 85.50 90 TRP A CA 1
ATOM 744 C C . TRP A 1 90 ? 6.171 -8.021 -14.657 1.00 85.50 90 TRP A C 1
ATOM 746 O O . TRP A 1 90 ? 5.712 -7.060 -14.050 1.00 85.50 90 TRP A O 1
ATOM 756 N N . ALA A 1 91 ? 6.261 -8.023 -15.988 1.00 87.44 91 ALA A N 1
ATOM 757 C CA . ALA A 1 91 ? 5.893 -6.857 -16.789 1.00 87.44 91 ALA A CA 1
ATOM 758 C C . ALA A 1 91 ? 4.417 -6.459 -16.601 1.00 87.44 91 ALA A C 1
ATOM 760 O O . ALA A 1 91 ? 4.101 -5.274 -16.591 1.00 87.44 91 ALA A O 1
ATOM 761 N N . SER A 1 92 ? 3.519 -7.431 -16.389 1.00 88.88 92 SER A N 1
ATOM 762 C CA . SER A 1 92 ? 2.113 -7.139 -16.070 1.00 88.88 92 SER A CA 1
ATOM 763 C C . SER A 1 92 ? 1.980 -6.465 -14.707 1.00 88.88 92 SER A C 1
ATOM 765 O O . SER A 1 92 ? 1.249 -5.493 -14.584 1.00 88.88 92 SER A O 1
ATOM 767 N N . TYR A 1 93 ? 2.718 -6.940 -13.701 1.00 89.81 93 TYR A N 1
ATOM 768 C CA . TYR A 1 93 ? 2.739 -6.325 -12.375 1.00 89.81 93 TYR A CA 1
ATOM 769 C C . TYR A 1 93 ? 3.231 -4.873 -12.443 1.00 89.81 93 TYR A C 1
ATOM 771 O O . TYR A 1 93 ? 2.527 -3.973 -11.996 1.00 89.81 93 TYR A O 1
ATOM 779 N N . TYR A 1 94 ? 4.377 -4.630 -13.084 1.00 91.62 94 TYR A N 1
ATOM 780 C CA . TYR A 1 94 ? 4.940 -3.285 -13.213 1.00 91.62 94 TYR A CA 1
ATOM 781 C C . TYR A 1 94 ? 4.031 -2.337 -14.003 1.00 91.62 94 TYR A C 1
ATOM 783 O O . TYR A 1 94 ? 3.820 -1.207 -13.575 1.00 91.62 94 TYR A O 1
ATOM 791 N N . LEU A 1 95 ? 3.418 -2.796 -15.102 1.00 92.44 95 LEU A N 1
ATOM 792 C CA . LEU A 1 95 ? 2.412 -2.003 -15.821 1.00 92.44 95 LEU A CA 1
ATOM 793 C C . LEU A 1 95 ? 1.202 -1.696 -14.940 1.00 92.44 95 LEU A C 1
ATOM 795 O O . LEU A 1 95 ? 0.690 -0.583 -14.974 1.00 92.44 95 LEU A O 1
ATOM 799 N N . GLY A 1 96 ? 0.752 -2.659 -14.138 1.00 92.69 96 GLY A N 1
ATOM 800 C CA . GLY A 1 96 ? -0.311 -2.430 -13.171 1.00 92.69 96 GLY A CA 1
ATOM 801 C C . GLY A 1 96 ? 0.058 -1.322 -12.188 1.00 92.69 96 GLY A C 1
ATOM 802 O O . GLY A 1 96 ? -0.682 -0.350 -12.071 1.00 92.69 96 GLY A O 1
ATOM 803 N N . CYS A 1 97 ? 1.237 -1.407 -11.565 1.00 91.62 97 CYS A N 1
ATOM 804 C CA . CYS A 1 97 ? 1.751 -0.385 -10.651 1.00 91.62 97 CYS A CA 1
ATOM 805 C C . CYS A 1 97 ? 1.859 0.990 -11.322 1.00 91.62 97 CYS A C 1
ATOM 807 O O . CYS A 1 97 ? 1.436 1.982 -10.731 1.00 91.62 97 CYS A O 1
ATOM 809 N N . LEU A 1 98 ? 2.355 1.044 -12.564 1.00 92.50 98 LEU A N 1
ATOM 810 C CA . LEU A 1 98 ? 2.497 2.271 -13.355 1.00 92.50 98 LEU A CA 1
ATOM 811 C C . LEU A 1 98 ? 1.171 3.031 -13.521 1.00 92.50 98 LEU A C 1
ATOM 813 O O . LEU A 1 98 ? 1.157 4.257 -13.534 1.00 92.50 98 LEU A O 1
ATOM 817 N N . TYR A 1 99 ? 0.054 2.310 -13.630 1.00 94.00 99 TYR A N 1
ATOM 818 C CA . TYR A 1 99 ? -1.281 2.905 -13.735 1.00 94.00 99 TYR A CA 1
ATOM 819 C C . TYR A 1 99 ? -2.024 3.003 -12.396 1.00 94.00 99 TYR A C 1
ATOM 821 O O . TYR A 1 99 ? -3.066 3.649 -12.334 1.00 94.00 99 TYR A O 1
ATOM 829 N N . TYR A 1 100 ? -1.543 2.350 -11.340 1.00 92.00 100 TYR A N 1
ATOM 830 C CA . TYR A 1 100 ? -2.222 2.312 -10.046 1.00 92.00 100 TYR A CA 1
ATOM 831 C C . TYR A 1 100 ? -1.835 3.484 -9.145 1.00 92.00 100 TYR A C 1
ATOM 833 O O . TYR A 1 100 ? -2.699 4.082 -8.511 1.00 92.00 100 TYR A O 1
ATOM 841 N N . PHE A 1 101 ? -0.541 3.800 -9.074 1.00 87.00 101 PHE A N 1
ATOM 842 C CA . PHE A 1 101 ? -0.020 4.769 -8.114 1.00 87.00 101 PHE A CA 1
ATOM 843 C C . PHE A 1 101 ? -0.058 6.206 -8.646 1.00 87.00 101 PHE A C 1
ATOM 845 O O . PHE A 1 101 ? 0.304 6.476 -9.791 1.00 87.00 101 PHE A O 1
ATOM 852 N N . GLU A 1 102 ? -0.440 7.145 -7.777 1.00 80.69 102 GLU A N 1
ATOM 853 C CA . GLU A 1 102 ? -0.634 8.561 -8.124 1.00 80.69 102 GLU A CA 1
ATOM 854 C C . GLU A 1 102 ? 0.642 9.284 -8.561 1.00 80.69 102 GLU A C 1
ATOM 856 O O . GLU A 1 102 ? 0.577 10.192 -9.392 1.00 80.69 102 GLU A O 1
ATOM 861 N N . ARG A 1 103 ? 1.810 8.823 -8.097 1.00 76.38 103 ARG A N 1
ATOM 862 C CA . ARG A 1 103 ? 3.127 9.415 -8.398 1.00 76.38 103 ARG A CA 1
ATOM 863 C C . ARG A 1 103 ? 3.471 9.507 -9.891 1.00 76.38 103 ARG A C 1
ATOM 865 O O . ARG A 1 103 ? 4.398 10.204 -10.284 1.00 76.38 103 ARG A O 1
ATOM 872 N N . PHE A 1 104 ? 2.721 8.813 -10.741 1.00 73.62 104 PHE A N 1
ATOM 873 C CA . PHE A 1 104 ? 2.935 8.789 -12.184 1.00 73.62 104 PHE A CA 1
ATOM 874 C C . PHE A 1 104 ? 2.057 9.776 -12.963 1.00 73.62 104 PHE A C 1
ATOM 876 O O . PHE A 1 104 ? 2.131 9.795 -14.189 1.00 73.62 104 PHE A O 1
ATOM 883 N N . ASN A 1 105 ? 1.199 10.554 -12.284 1.00 76.81 105 ASN A N 1
ATOM 884 C CA . ASN A 1 105 ? 0.267 11.538 -12.867 1.00 76.81 105 ASN A CA 1
ATOM 885 C C . ASN A 1 105 ? -0.628 10.992 -14.006 1.00 76.81 105 ASN A C 1
ATOM 887 O O . ASN A 1 105 ? -1.207 11.738 -14.790 1.00 76.81 105 ASN A O 1
ATOM 891 N N . ASN A 1 106 ? -0.731 9.666 -14.104 1.00 83.06 106 ASN A N 1
ATOM 892 C CA . ASN A 1 106 ? -1.389 8.929 -15.182 1.00 83.06 106 ASN A CA 1
ATOM 893 C C . ASN A 1 106 ? -2.232 7.776 -14.612 1.00 83.06 106 ASN A C 1
ATOM 895 O O . ASN A 1 106 ? -2.375 6.721 -15.236 1.00 83.06 106 ASN A O 1
ATOM 899 N N . VAL A 1 107 ? -2.777 7.975 -13.406 1.00 89.75 107 VAL A N 1
ATOM 900 C CA . VAL A 1 107 ? -3.599 6.979 -12.710 1.00 89.75 107 VAL A CA 1
ATOM 901 C C . VAL A 1 107 ? -4.748 6.542 -13.602 1.00 89.75 107 VAL A C 1
ATOM 903 O O . VAL A 1 107 ? -5.535 7.344 -14.104 1.00 89.75 107 VAL A O 1
ATOM 906 N N . ASN A 1 108 ? -4.849 5.236 -13.786 1.00 95.19 108 ASN A N 1
ATOM 907 C CA . ASN A 1 108 ? -5.918 4.595 -14.515 1.00 95.19 108 ASN A CA 1
ATOM 908 C C . ASN A 1 108 ? -6.185 3.231 -13.880 1.00 95.19 108 ASN A C 1
ATOM 910 O O . ASN A 1 108 ? -5.609 2.212 -14.269 1.00 95.19 108 ASN A O 1
ATOM 914 N N . TYR A 1 109 ? -7.080 3.219 -12.894 1.00 95.44 109 TYR A N 1
ATOM 915 C CA . TYR A 1 109 ? -7.378 2.008 -12.140 1.00 95.44 109 TYR A CA 1
ATOM 916 C C . TYR A 1 109 ? -7.930 0.877 -13.017 1.00 95.44 109 TYR A C 1
ATOM 918 O O . TYR A 1 109 ? -7.615 -0.278 -12.759 1.00 95.44 109 TYR A O 1
ATOM 926 N N . GLU A 1 110 ? -8.684 1.168 -14.084 1.00 96.12 110 GLU A N 1
ATOM 927 C CA . GLU A 1 110 ? -9.168 0.133 -15.012 1.00 96.12 110 GLU A CA 1
ATOM 928 C C . GLU A 1 110 ? -8.014 -0.560 -15.747 1.00 96.12 110 GLU A C 1
ATOM 930 O O . GLU A 1 110 ? -7.971 -1.789 -15.847 1.00 96.12 110 GLU A O 1
ATOM 935 N N . LYS A 1 111 ? -7.036 0.202 -16.253 1.00 94.19 111 LYS A N 1
ATOM 936 C CA . LYS A 1 111 ? -5.819 -0.371 -16.846 1.00 94.19 111 LYS A CA 1
ATOM 937 C C . LYS A 1 111 ? -5.029 -1.152 -15.806 1.00 94.19 111 LYS A C 1
ATOM 939 O O . LYS A 1 111 ? -4.614 -2.271 -16.104 1.00 94.19 111 LYS A O 1
ATOM 944 N N . A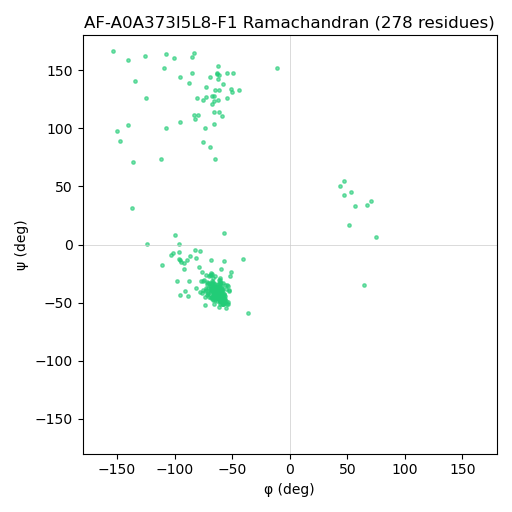LA A 1 112 ? -4.850 -0.596 -14.610 1.00 94.62 112 ALA A N 1
ATOM 945 C CA . ALA A 1 112 ? -4.134 -1.258 -13.527 1.00 94.62 112 ALA A CA 1
ATOM 946 C C . ALA A 1 112 ? -4.773 -2.610 -13.175 1.00 94.62 112 ALA A C 1
ATOM 948 O O . ALA A 1 112 ? -4.103 -3.641 -13.221 1.00 94.62 112 ALA A O 1
ATOM 949 N N . PHE A 1 113 ? -6.090 -2.631 -12.954 1.00 94.75 113 PHE A N 1
ATOM 950 C CA . PHE A 1 113 ? -6.861 -3.843 -12.687 1.00 94.75 113 PHE A CA 1
ATOM 951 C C . PHE A 1 113 ? -6.731 -4.869 -13.815 1.00 94.75 113 PHE A C 1
ATOM 953 O O . PHE A 1 113 ? -6.469 -6.047 -13.565 1.00 94.75 113 PHE A O 1
ATOM 960 N N . ASN A 1 114 ? -6.846 -4.440 -15.074 1.00 92.31 114 ASN A N 1
ATOM 961 C CA . ASN A 1 114 ? -6.646 -5.319 -16.229 1.00 92.31 114 ASN A CA 1
ATOM 962 C C . ASN A 1 114 ? -5.233 -5.920 -16.272 1.00 92.31 114 ASN A C 1
ATOM 964 O O . ASN A 1 114 ? -5.047 -7.026 -16.782 1.00 92.31 114 ASN A O 1
ATOM 968 N N . TYR A 1 115 ? -4.226 -5.209 -15.761 1.00 91.62 115 TYR A N 1
ATOM 969 C CA . TYR A 1 115 ? -2.866 -5.719 -15.644 1.00 91.62 115 TYR A CA 1
ATOM 970 C C . TYR A 1 115 ? -2.679 -6.675 -14.458 1.00 91.62 115 TYR A C 1
ATOM 972 O O . TYR A 1 115 ? -2.059 -7.726 -14.639 1.00 91.62 115 TYR A O 1
ATOM 980 N N . PHE A 1 116 ? -3.261 -6.387 -13.294 1.00 91.44 116 PHE A N 1
ATOM 981 C CA . PHE A 1 116 ? -3.189 -7.258 -12.114 1.00 91.44 116 PHE A CA 1
ATOM 982 C C . PHE A 1 116 ? -4.020 -8.544 -12.245 1.00 91.44 116 PHE A C 1
ATOM 984 O O . PHE A 1 116 ? -3.633 -9.590 -11.731 1.00 91.44 116 PHE A O 1
ATOM 991 N N . SER A 1 117 ? -5.148 -8.497 -12.957 1.00 87.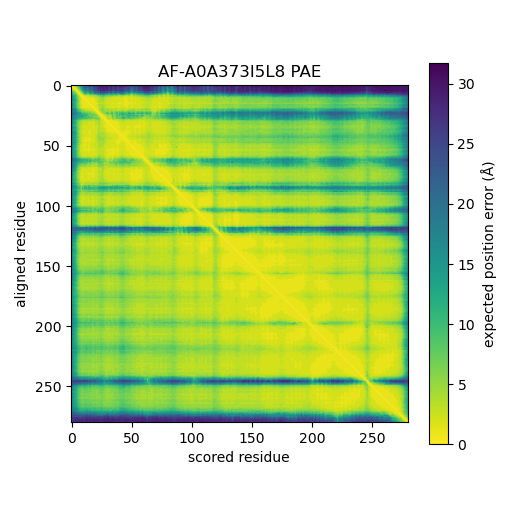94 117 SER A N 1
ATOM 992 C CA . SER A 1 117 ? -6.062 -9.639 -13.147 1.00 87.94 117 SER A CA 1
ATOM 993 C C . SER A 1 117 ? -5.586 -10.663 -14.187 1.00 87.94 117 SER A C 1
ATOM 995 O O . SER A 1 117 ? -6.203 -11.717 -14.368 1.00 87.94 117 SER A O 1
ATOM 997 N N . LYS A 1 118 ? -4.482 -10.394 -14.892 1.00 81.75 118 LYS A N 1
ATOM 998 C CA . LYS A 1 118 ? -3.916 -11.326 -15.876 1.00 81.75 118 LYS A CA 1
ATOM 999 C C . LYS A 1 118 ? -3.324 -12.564 -15.189 1.00 81.75 118 LYS A C 1
ATOM 1001 O O . LYS A 1 118 ? -2.699 -12.469 -14.143 1.00 81.75 118 LYS A O 1
ATOM 1006 N N . LYS A 1 119 ? -3.461 -13.729 -15.848 1.00 59.16 119 LYS A N 1
ATOM 1007 C CA . LYS A 1 119 ? -3.205 -15.113 -15.359 1.00 59.16 119 LYS A CA 1
ATOM 1008 C C . LYS A 1 119 ? -1.798 -15.448 -14.808 1.00 59.16 119 LYS A C 1
ATOM 1010 O O . LYS A 1 119 ? -1.502 -16.621 -14.597 1.00 59.16 119 LYS A O 1
ATOM 1015 N N . LYS A 1 120 ? -0.910 -14.479 -14.597 1.00 60.78 120 LYS A N 1
ATOM 1016 C CA . LYS A 1 120 ? 0.411 -14.685 -13.990 1.00 60.78 120 LYS A CA 1
ATOM 1017 C C . LYS A 1 120 ? 0.429 -14.005 -12.622 1.00 60.78 120 LYS A C 1
ATOM 1019 O O . LYS A 1 120 ? 1.017 -12.941 -12.473 1.00 60.78 120 LYS A O 1
ATOM 1024 N N . HIS A 1 121 ? -0.262 -14.613 -11.657 1.00 61.12 121 HIS A N 1
ATOM 1025 C CA . HIS A 1 121 ? -0.263 -14.152 -10.271 1.00 61.12 121 HIS A CA 1
ATOM 1026 C C . HIS A 1 121 ? 1.141 -14.324 -9.695 1.00 61.12 121 HIS A C 1
ATOM 1028 O O . HIS A 1 121 ? 1.579 -15.436 -9.414 1.00 61.12 121 HIS A O 1
ATOM 1034 N N . ILE A 1 122 ? 1.860 -13.216 -9.580 1.00 67.00 122 ILE A N 1
ATOM 1035 C CA . ILE A 1 122 ? 3.034 -13.117 -8.723 1.00 67.00 122 ILE A CA 1
ATOM 1036 C C . ILE A 1 122 ? 2.539 -12.533 -7.398 1.00 67.00 122 ILE A C 1
ATOM 1038 O O . ILE A 1 122 ? 1.629 -11.700 -7.422 1.00 67.00 122 ILE A O 1
ATOM 1042 N N . GLY A 1 123 ? 3.110 -12.962 -6.272 1.00 71.69 123 GLY A N 1
ATOM 1043 C CA . GLY A 1 123 ? 2.704 -12.572 -4.917 1.00 71.69 123 GLY A CA 1
ATOM 1044 C C . GLY A 1 123 ? 2.238 -11.114 -4.766 1.00 71.69 123 GLY A C 1
ATOM 1045 O O . GLY A 1 123 ? 1.047 -10.888 -4.530 1.00 71.69 123 GLY A O 1
ATOM 1046 N N . PRO A 1 124 ? 3.087 -10.113 -5.086 1.00 80.69 124 PRO A N 1
ATOM 1047 C CA . PRO A 1 124 ? 2.738 -8.690 -4.991 1.00 80.69 124 PRO A CA 1
ATOM 1048 C C . PRO A 1 124 ? 1.541 -8.253 -5.851 1.00 80.69 124 PRO A C 1
ATOM 1050 O O . PRO A 1 124 ? 0.759 -7.391 -5.454 1.00 80.69 124 PRO A O 1
ATOM 1053 N N . SER A 1 125 ? 1.347 -8.865 -7.024 1.00 83.81 125 SER A N 1
ATOM 1054 C CA . SER A 1 125 ? 0.187 -8.580 -7.879 1.00 83.81 125 SER A CA 1
ATOM 1055 C C . SER A 1 125 ? -1.121 -9.076 -7.264 1.00 83.81 125 SER A C 1
ATOM 1057 O O . SER A 1 125 ? -2.184 -8.561 -7.609 1.00 83.81 125 SER A O 1
ATOM 1059 N N . THR A 1 126 ? -1.063 -10.079 -6.386 1.00 91.25 126 THR A N 1
ATOM 1060 C CA . THR A 1 126 ? -2.241 -10.635 -5.710 1.00 91.25 126 THR A CA 1
ATOM 1061 C C . THR A 1 126 ? -2.752 -9.671 -4.640 1.00 91.25 126 THR A C 1
ATOM 1063 O O . THR A 1 126 ? -3.960 -9.449 -4.572 1.00 91.25 126 THR A O 1
ATOM 1066 N N . VAL A 1 127 ? -1.849 -9.020 -3.890 1.00 92.94 127 VAL A N 1
ATOM 1067 C CA . VAL A 1 127 ? -2.195 -7.950 -2.931 1.00 92.94 127 VAL A CA 1
ATOM 1068 C C . VAL A 1 127 ? -2.974 -6.838 -3.628 1.00 92.94 127 VAL A C 1
ATOM 1070 O O . VAL A 1 127 ? -4.085 -6.509 -3.224 1.00 92.94 127 VAL A O 1
ATOM 1073 N N . LEU A 1 128 ? -2.412 -6.290 -4.711 1.00 94.19 128 LEU A N 1
ATOM 1074 C CA . LEU A 1 128 ? -3.000 -5.153 -5.426 1.00 94.19 128 LEU A CA 1
ATOM 1075 C C . LEU A 1 128 ? -4.312 -5.526 -6.121 1.00 94.19 128 LEU A C 1
ATOM 1077 O O . LEU A 1 128 ? -5.220 -4.702 -6.210 1.00 94.19 128 LEU A O 1
ATOM 1081 N N . LEU A 1 129 ? -4.456 -6.776 -6.571 1.00 94.50 129 LEU A N 1
ATOM 1082 C CA . LEU A 1 129 ? -5.732 -7.282 -7.073 1.00 94.50 129 LEU A CA 1
ATOM 1083 C C . LEU A 1 129 ? -6.788 -7.356 -5.958 1.00 94.50 129 LEU A C 1
ATOM 1085 O O . LEU A 1 129 ? -7.931 -6.955 -6.178 1.00 94.50 129 LEU A O 1
ATOM 1089 N N . GLY A 1 130 ? -6.405 -7.828 -4.769 1.00 96.06 130 GLY A N 1
ATOM 1090 C CA . GLY A 1 130 ? -7.260 -7.822 -3.581 1.00 96.06 130 GLY A CA 1
ATOM 1091 C C . GLY A 1 130 ? -7.689 -6.410 -3.189 1.00 96.06 130 GLY A C 1
ATOM 1092 O O . GLY A 1 130 ? -8.872 -6.170 -2.972 1.00 96.06 130 GLY A O 1
ATOM 1093 N N . GLU A 1 131 ? -6.756 -5.459 -3.206 1.00 96.00 131 GLU A N 1
ATOM 1094 C CA . GLU A 1 131 ? -7.005 -4.037 -2.947 1.00 96.00 131 GLU A CA 1
ATOM 1095 C C . GLU A 1 131 ? -7.970 -3.424 -3.982 1.00 96.00 131 GLU A C 1
ATOM 1097 O O . GLU A 1 131 ? -8.900 -2.698 -3.620 1.00 96.00 131 GLU A O 1
ATOM 1102 N N . CYS A 1 132 ? -7.825 -3.777 -5.267 1.00 97.06 132 CYS A N 1
ATOM 1103 C CA . CYS A 1 132 ? -8.755 -3.354 -6.316 1.00 97.06 132 CYS A CA 1
ATOM 1104 C C . CYS A 1 132 ? -10.181 -3.838 -6.044 1.00 97.06 132 CYS A C 1
ATOM 1106 O O . CYS A 1 132 ? -11.121 -3.052 -6.154 1.00 97.06 132 CYS A O 1
ATOM 1108 N N . TYR A 1 133 ? -10.356 -5.103 -5.655 1.00 98.31 133 TYR A N 1
ATOM 1109 C CA . TYR A 1 133 ? -11.672 -5.624 -5.283 1.00 98.31 133 TYR A CA 1
ATOM 1110 C C . TYR A 1 133 ? -12.196 -5.026 -3.975 1.00 98.31 133 TYR A C 1
ATOM 1112 O O . TYR A 1 133 ? -13.397 -4.791 -3.866 1.00 98.31 133 TYR A O 1
ATOM 1120 N N . PHE A 1 134 ? -11.327 -4.750 -3.003 1.00 98.44 134 PHE A N 1
ATOM 1121 C CA . PHE A 1 134 ? -11.715 -4.184 -1.713 1.00 98.44 134 PHE A CA 1
ATOM 1122 C C . PHE A 1 134 ? -12.251 -2.756 -1.857 1.00 98.44 134 PHE A C 1
ATOM 1124 O O . PHE A 1 134 ? -13.294 -2.435 -1.297 1.00 98.44 134 PHE A O 1
ATOM 1131 N N . TYR A 1 135 ? -11.583 -1.901 -2.637 1.00 97.31 135 TYR A N 1
ATOM 1132 C CA . TYR A 1 135 ? -11.994 -0.502 -2.833 1.00 97.31 135 TYR A CA 1
ATOM 1133 C C . TYR A 1 135 ? -12.837 -0.261 -4.093 1.00 97.31 135 TYR A C 1
ATOM 1135 O O . TYR A 1 135 ? -13.300 0.857 -4.301 1.00 97.31 135 TYR A O 1
ATOM 1143 N N . GLY A 1 136 ? -13.019 -1.264 -4.957 1.00 97.44 136 GLY A N 1
ATOM 1144 C CA . GLY A 1 136 ? -13.647 -1.074 -6.269 1.00 97.44 136 GLY A CA 1
ATOM 1145 C C . GLY A 1 136 ? -12.799 -0.221 -7.225 1.00 97.44 136 GLY A C 1
ATOM 1146 O O . GLY A 1 136 ? -13.322 0.571 -8.008 1.00 97.44 136 GLY A O 1
ATOM 1147 N N . ARG A 1 137 ? -11.466 -0.326 -7.150 1.00 96.00 137 ARG A N 1
ATOM 1148 C CA . ARG A 1 137 ? -10.553 0.428 -8.026 1.00 96.00 137 ARG A CA 1
ATOM 1149 C C . ARG A 1 137 ? -10.423 -0.285 -9.369 1.00 96.00 137 ARG A C 1
ATOM 1151 O O . ARG A 1 137 ? -9.793 -1.333 -9.467 1.00 96.00 137 ARG A O 1
ATOM 1158 N N . GLY A 1 138 ? -11.019 0.294 -10.413 1.00 96.25 138 GLY A N 1
ATOM 1159 C CA . GLY A 1 138 ? -10.947 -0.239 -11.782 1.00 96.25 138 GLY A CA 1
ATOM 1160 C C . GLY A 1 138 ? -11.807 -1.480 -12.037 1.00 96.25 138 GLY A C 1
ATOM 1161 O O . GLY A 1 138 ? -11.716 -2.078 -13.106 1.00 96.25 138 GLY A O 1
ATOM 1162 N N . THR A 1 139 ? -12.622 -1.867 -11.056 1.00 97.31 139 THR A N 1
ATOM 1163 C CA . THR A 1 139 ? -13.583 -2.974 -11.077 1.00 97.31 139 THR A CA 1
ATOM 1164 C C . THR A 1 139 ? -14.700 -2.665 -10.079 1.00 97.31 139 THR A C 1
ATOM 1166 O O . THR A 1 139 ? -14.543 -1.802 -9.221 1.00 97.31 139 THR A O 1
ATOM 1169 N N . GLU A 1 140 ? -15.812 -3.392 -10.133 1.00 97.88 140 GLU A N 1
ATOM 1170 C CA . GLU A 1 140 ? -16.796 -3.370 -9.047 1.00 97.88 140 GLU A CA 1
ATOM 1171 C C . GLU A 1 140 ? -16.186 -3.886 -7.735 1.00 97.88 140 GLU A C 1
ATOM 1173 O O . GLU A 1 140 ? -15.397 -4.841 -7.737 1.00 97.88 140 GLU A O 1
ATOM 1178 N N . GLN A 1 141 ? -16.575 -3.261 -6.618 1.00 98.19 141 GLN A N 1
ATOM 1179 C CA . GLN A 1 141 ? -16.198 -3.709 -5.280 1.00 98.19 141 GLN A CA 1
ATOM 1180 C C . GLN A 1 141 ? -16.745 -5.117 -5.027 1.00 98.19 141 GLN A C 1
ATOM 1182 O O . GLN A 1 141 ? -17.913 -5.409 -5.283 1.00 98.19 141 GLN A O 1
ATOM 1187 N N . ASN A 1 142 ? -15.893 -6.001 -4.516 1.00 98.56 142 ASN A N 1
ATOM 1188 C CA . ASN A 1 142 ? -16.252 -7.380 -4.228 1.00 98.56 142 ASN A CA 1
ATOM 1189 C C . ASN A 1 142 ? -15.427 -7.912 -3.051 1.00 98.56 142 ASN A C 1
ATOM 1191 O O . ASN A 1 142 ? -14.287 -8.347 -3.220 1.00 98.56 142 ASN A O 1
ATOM 1195 N N . PHE A 1 143 ? -16.015 -7.893 -1.855 1.00 98.56 143 PHE A N 1
ATOM 1196 C CA . PHE A 1 143 ? -15.322 -8.323 -0.643 1.00 98.56 143 PHE A CA 1
ATOM 1197 C C . PHE A 1 143 ? -14.958 -9.810 -0.655 1.00 98.56 143 PHE A C 1
ATOM 1199 O O . PHE A 1 143 ? -13.868 -10.152 -0.229 1.00 98.56 143 PHE A O 1
ATOM 1206 N N . GLU A 1 144 ? -15.782 -10.693 -1.221 1.00 98.44 144 GLU A N 1
ATOM 1207 C CA . GLU A 1 144 ? -15.443 -12.120 -1.334 1.00 98.44 144 GLU A CA 1
ATOM 1208 C C . GLU A 1 144 ? -14.138 -12.336 -2.118 1.00 98.44 144 GLU A C 1
ATOM 1210 O O . GLU A 1 144 ? -13.201 -12.977 -1.639 1.00 98.44 144 GLU A O 1
ATOM 1215 N N . LYS A 1 145 ? -14.026 -11.745 -3.313 1.00 97.19 145 LYS A N 1
ATOM 1216 C C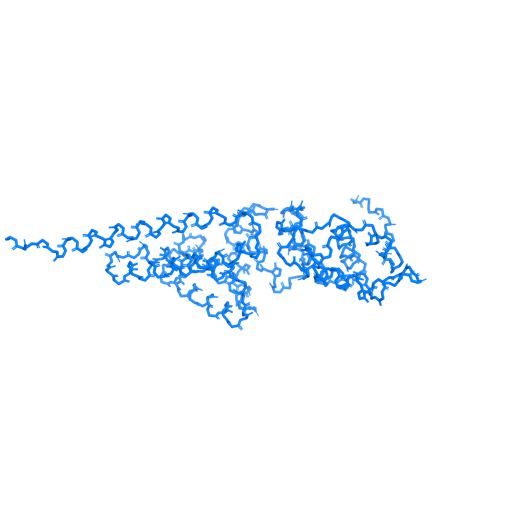A . LYS A 1 145 ? -12.807 -11.836 -4.126 1.00 97.19 145 LYS A CA 1
ATOM 1217 C C . LYS A 1 145 ? -11.623 -11.145 -3.462 1.00 97.19 145 LYS A C 1
ATOM 1219 O O . LYS A 1 145 ? -10.511 -11.664 -3.557 1.00 97.19 145 LYS A O 1
ATOM 1224 N N . ALA A 1 146 ? -11.850 -10.006 -2.804 1.00 98.19 146 ALA A N 1
ATOM 1225 C CA . ALA A 1 146 ? -10.816 -9.335 -2.027 1.00 98.19 146 ALA A CA 1
ATOM 1226 C C . ALA A 1 146 ? -10.268 -10.270 -0.943 1.00 98.19 146 ALA A C 1
ATOM 1228 O O . ALA A 1 146 ? -9.065 -10.511 -0.917 1.00 98.19 146 ALA A O 1
ATOM 1229 N N . PHE A 1 147 ? -11.144 -10.882 -0.140 1.00 98.19 147 PHE A N 1
ATOM 1230 C CA . PHE A 1 147 ? -10.773 -11.804 0.931 1.00 98.19 147 PHE A CA 1
ATOM 1231 C C . PHE A 1 147 ? -9.871 -12.927 0.425 1.00 98.19 147 PHE A C 1
ATOM 1233 O O . PHE A 1 147 ? -8.787 -13.140 0.959 1.00 98.19 147 PHE A O 1
ATOM 1240 N N . PHE A 1 148 ? -10.274 -13.611 -0.650 1.00 96.69 148 PHE A N 1
ATOM 1241 C CA . PHE A 1 148 ? -9.481 -14.707 -1.203 1.00 96.69 148 PHE A CA 1
ATOM 1242 C C . PHE A 1 148 ? -8.116 -14.251 -1.731 1.00 96.69 148 PHE A C 1
ATOM 1244 O O . PHE A 1 148 ? -7.121 -14.936 -1.498 1.00 96.69 148 PHE A O 1
ATOM 1251 N N . CYS A 1 149 ? -8.040 -13.098 -2.404 1.00 95.62 149 CYS A N 1
ATOM 1252 C CA . CYS A 1 149 ? -6.759 -12.558 -2.868 1.00 95.62 149 CYS A CA 1
ATOM 1253 C C . CYS A 1 149 ? -5.840 -12.203 -1.688 1.00 95.62 149 CYS A C 1
ATOM 1255 O O . CYS A 1 149 ? -4.655 -12.535 -1.701 1.00 95.62 149 CYS A O 1
ATOM 1257 N N . LEU A 1 150 ? -6.387 -11.553 -0.661 1.00 97.06 150 LEU A N 1
ATOM 1258 C CA . LEU A 1 150 ? -5.626 -11.086 0.495 1.00 97.06 150 LEU A CA 1
ATOM 1259 C C . LEU A 1 150 ? -5.169 -12.252 1.380 1.00 97.06 150 LEU A C 1
ATOM 1261 O O . LEU A 1 150 ? -4.006 -12.282 1.766 1.00 97.06 150 LEU A O 1
ATOM 1265 N N . ILE A 1 151 ? -6.020 -13.258 1.625 1.00 96.31 151 ILE A N 1
ATOM 1266 C CA . ILE A 1 151 ? -5.618 -14.496 2.316 1.00 96.31 151 ILE A CA 1
ATOM 1267 C C . ILE A 1 151 ? -4.508 -15.200 1.547 1.00 96.31 151 ILE A C 1
ATOM 1269 O O . ILE A 1 151 ? -3.507 -15.590 2.143 1.00 96.31 151 ILE A O 1
ATOM 1273 N N . GLN A 1 152 ? -4.656 -15.348 0.226 1.00 93.81 152 GLN A N 1
ATOM 1274 C CA . GLN A 1 152 ? -3.624 -15.988 -0.581 1.00 93.81 152 GLN A CA 1
ATOM 1275 C C . GLN A 1 152 ? -2.285 -15.264 -0.415 1.00 93.81 152 GLN A C 1
ATOM 1277 O O . GLN A 1 152 ? -1.285 -15.922 -0.157 1.00 93.81 152 GLN A O 1
ATOM 1282 N N . SER A 1 153 ? -2.264 -13.932 -0.508 1.00 92.62 153 SER A N 1
ATOM 1283 C CA . SER A 1 153 ? -1.015 -13.178 -0.383 1.00 92.62 153 SER A CA 1
ATOM 1284 C C . SER A 1 153 ? -0.454 -13.135 1.041 1.00 92.62 153 SER A C 1
ATOM 1286 O O . SER A 1 153 ? 0.764 -13.187 1.210 1.00 92.62 153 SER A O 1
ATOM 1288 N N . ALA A 1 154 ? -1.304 -13.100 2.069 1.00 94.00 154 ALA A N 1
ATOM 1289 C CA . ALA A 1 154 ? -0.862 -13.235 3.454 1.00 94.00 154 ALA A CA 1
ATOM 1290 C C . ALA A 1 154 ? -0.173 -14.593 3.683 1.00 94.00 154 ALA A C 1
ATOM 1292 O O . ALA A 1 154 ? 0.868 -14.656 4.325 1.00 94.00 154 ALA A O 1
ATOM 1293 N N . LEU A 1 155 ? -0.692 -15.673 3.091 1.00 92.50 155 LEU A N 1
ATOM 1294 C CA . LEU A 1 155 ? -0.102 -17.009 3.214 1.00 92.50 155 LEU A CA 1
ATOM 1295 C C . LEU A 1 155 ? 1.167 -17.204 2.371 1.00 92.50 155 LEU A C 1
ATOM 1297 O O . LEU A 1 155 ? 2.024 -17.997 2.758 1.00 92.50 155 LEU A O 1
ATOM 1301 N N . THR A 1 156 ? 1.285 -16.547 1.212 1.00 90.25 156 THR A N 1
ATOM 1302 C CA . THR A 1 156 ? 2.428 -16.748 0.303 1.00 90.25 156 THR A CA 1
ATOM 1303 C C . THR A 1 156 ? 3.587 -15.799 0.551 1.00 90.25 156 THR A C 1
ATOM 1305 O O . THR A 1 156 ? 4.735 -16.225 0.466 1.00 90.25 156 THR A O 1
ATOM 1308 N N . ASP A 1 157 ? 3.299 -14.531 0.837 1.00 87.88 157 ASP A N 1
ATOM 1309 C CA . ASP A 1 157 ? 4.301 -13.457 0.879 1.00 87.88 157 ASP A CA 1
ATOM 1310 C C . ASP A 1 157 ? 4.327 -12.724 2.224 1.00 87.88 157 ASP A C 1
ATOM 1312 O O . ASP A 1 157 ? 5.082 -11.768 2.378 1.00 87.88 157 ASP A O 1
ATOM 1316 N N . ASN A 1 158 ? 3.474 -13.132 3.170 1.00 91.69 158 ASN A N 1
ATOM 1317 C CA . ASN A 1 158 ? 3.271 -12.475 4.458 1.00 91.69 158 ASN A CA 1
ATOM 1318 C C . ASN A 1 158 ? 3.103 -10.953 4.334 1.00 91.69 158 ASN A C 1
ATOM 1320 O O . ASN A 1 158 ? 3.703 -10.192 5.073 1.00 91.69 158 ASN A O 1
ATOM 1324 N N . SER A 1 159 ? 2.338 -10.479 3.346 1.00 92.94 159 SER A N 1
ATOM 1325 C CA . SER A 1 159 ? 2.246 -9.046 3.045 1.00 92.94 159 SER A CA 1
ATOM 1326 C C . SER A 1 159 ? 1.545 -8.257 4.161 1.00 92.94 159 SER A C 1
ATOM 1328 O O . SER A 1 159 ? 0.351 -8.456 4.391 1.00 92.94 159 SER A O 1
ATOM 1330 N N . ALA A 1 160 ? 2.234 -7.272 4.756 1.00 95.88 160 ALA A N 1
ATOM 1331 C CA . ALA A 1 160 ? 1.665 -6.351 5.751 1.00 95.88 160 ALA A CA 1
ATOM 1332 C C . ALA A 1 160 ? 0.378 -5.677 5.250 1.00 95.88 160 ALA A C 1
ATOM 1334 O O . ALA A 1 160 ? -0.612 -5.572 5.974 1.00 95.88 160 ALA A O 1
ATOM 1335 N N . ARG A 1 161 ? 0.363 -5.294 3.966 1.00 95.00 161 ARG A N 1
ATOM 1336 C CA . ARG A 1 161 ? -0.816 -4.720 3.312 1.00 95.00 161 ARG A CA 1
ATOM 1337 C C . ARG A 1 161 ? -1.991 -5.685 3.242 1.00 95.00 161 ARG A C 1
ATOM 1339 O O . ARG A 1 161 ? -3.126 -5.284 3.481 1.00 95.00 161 ARG A O 1
ATOM 1346 N N . SER A 1 162 ? -1.733 -6.957 2.949 1.00 96.44 162 SER A N 1
ATOM 1347 C CA . SER A 1 162 ? -2.799 -7.962 2.967 1.00 96.44 162 SER A CA 1
ATOM 1348 C C . SER A 1 162 ? -3.343 -8.181 4.369 1.00 96.44 162 SER A C 1
ATOM 1350 O O . SER A 1 162 ? -4.557 -8.230 4.543 1.00 96.44 162 SER A O 1
ATOM 1352 N N . LEU A 1 163 ? -2.459 -8.258 5.364 1.00 98.38 163 LEU A N 1
ATOM 1353 C CA . LEU A 1 163 ? -2.830 -8.469 6.760 1.00 98.38 163 LEU A CA 1
ATOM 1354 C C . LEU A 1 163 ? -3.715 -7.338 7.291 1.00 98.38 163 LEU A C 1
ATOM 1356 O O . LEU A 1 163 ? -4.784 -7.621 7.829 1.00 98.38 163 LEU A O 1
ATOM 1360 N N . TYR A 1 164 ? -3.358 -6.065 7.079 1.00 98.00 164 TYR A N 1
ATOM 1361 C CA . TYR A 1 164 ? -4.226 -4.983 7.548 1.00 98.00 164 TYR A CA 1
ATOM 1362 C C . TYR A 1 164 ? -5.536 -4.892 6.753 1.00 98.00 164 TYR A C 1
ATOM 1364 O O . TYR A 1 164 ? -6.566 -4.559 7.328 1.00 98.00 164 TYR A O 1
ATOM 1372 N N . LEU A 1 165 ? -5.560 -5.210 5.453 1.00 98.25 165 LEU A N 1
ATOM 1373 C CA . LEU A 1 165 ? -6.826 -5.220 4.709 1.00 98.25 165 LEU A CA 1
ATOM 1374 C C . LEU A 1 165 ? -7.734 -6.360 5.182 1.00 98.25 165 LEU A C 1
ATOM 1376 O O . LEU A 1 165 ? -8.937 -6.155 5.308 1.00 98.25 165 LEU A O 1
ATOM 1380 N N . LEU A 1 166 ? -7.180 -7.529 5.515 1.00 98.56 166 LEU A N 1
ATOM 1381 C CA . LEU A 1 166 ? -7.929 -8.600 6.181 1.00 98.56 166 LEU A CA 1
ATOM 1382 C C . LEU A 1 166 ? -8.439 -8.152 7.552 1.00 98.56 166 LEU A C 1
ATOM 1384 O O . LEU A 1 166 ? -9.598 -8.405 7.876 1.00 98.56 166 LEU A O 1
ATOM 1388 N N . GLY A 1 167 ? -7.619 -7.428 8.316 1.00 98.62 167 GLY A N 1
ATOM 1389 C CA . GLY A 1 167 ? -8.044 -6.805 9.566 1.00 98.62 167 GLY A CA 1
ATOM 1390 C C . GLY A 1 167 ? -9.241 -5.875 9.356 1.00 98.62 167 GLY A C 1
ATOM 1391 O O . GLY A 1 167 ? -10.230 -5.985 10.075 1.00 98.62 167 GLY A O 1
ATOM 1392 N N . ASP A 1 168 ? -9.227 -5.046 8.307 1.00 98.56 168 ASP A N 1
ATOM 1393 C CA . ASP A 1 168 ? -10.362 -4.181 7.953 1.00 98.56 168 ASP A CA 1
ATOM 1394 C C . ASP A 1 168 ? -11.619 -4.993 7.605 1.00 98.56 168 ASP A C 1
ATOM 1396 O O . ASP A 1 168 ? -12.735 -4.562 7.913 1.00 98.56 168 ASP A O 1
ATOM 1400 N N . MET A 1 169 ? -11.461 -6.169 6.990 1.00 98.62 169 MET A N 1
ATOM 1401 C CA . MET A 1 169 ? -12.579 -7.065 6.688 1.00 98.62 169 MET A CA 1
ATOM 1402 C C . MET A 1 169 ? -13.217 -7.633 7.955 1.00 98.62 169 MET A C 1
ATOM 1404 O O . MET A 1 169 ? -14.437 -7.542 8.097 1.00 98.62 169 MET A O 1
ATOM 1408 N N . TYR A 1 170 ? -12.422 -8.132 8.904 1.00 98.69 170 TYR A N 1
ATOM 1409 C CA . TYR A 1 170 ? -12.929 -8.607 10.197 1.00 98.69 170 TYR A CA 1
ATOM 1410 C C . TYR A 1 170 ? -13.476 -7.472 11.066 1.00 98.69 170 TYR A C 1
ATOM 1412 O O . TYR A 1 170 ? -14.514 -7.628 11.703 1.00 98.69 170 TYR A O 1
ATOM 1420 N N . LEU A 1 171 ? -12.857 -6.290 11.052 1.00 98.31 171 LEU A N 1
ATOM 1421 C CA . LEU A 1 171 ? -13.305 -5.146 11.848 1.00 98.31 171 LEU A CA 1
ATOM 1422 C C . LEU A 1 171 ? -14.720 -4.689 11.465 1.00 98.31 171 LEU A C 1
ATOM 1424 O O . LEU A 1 171 ? -15.514 -4.289 12.326 1.00 98.31 171 LEU A O 1
ATOM 1428 N N . ASN A 1 172 ? -15.027 -4.735 10.167 1.00 97.81 172 ASN A N 1
ATOM 1429 C CA . ASN A 1 172 ? -16.275 -4.223 9.605 1.00 97.81 172 ASN A CA 1
ATOM 1430 C C . ASN A 1 172 ? -17.293 -5.316 9.248 1.00 97.81 172 ASN A C 1
ATOM 1432 O O . ASN A 1 172 ? -18.442 -4.987 8.957 1.00 97.81 172 ASN A O 1
ATOM 1436 N N . GLY A 1 173 ? -16.909 -6.593 9.293 1.00 97.88 173 GLY A N 1
ATOM 1437 C CA . GLY A 1 173 ? -17.760 -7.701 8.861 1.00 97.88 173 GLY A CA 1
ATOM 1438 C C . GLY A 1 173 ? -17.955 -7.744 7.340 1.00 97.88 173 GLY A C 1
ATOM 1439 O O . GLY A 1 173 ? -19.057 -7.983 6.844 1.00 97.88 173 GLY A O 1
ATOM 1440 N N . TYR A 1 174 ? -16.908 -7.426 6.575 1.00 98.19 174 TYR A N 1
ATOM 1441 C CA . TYR A 1 174 ? -16.949 -7.499 5.116 1.00 98.19 174 TYR A CA 1
ATOM 1442 C C . TYR A 1 174 ? -16.683 -8.932 4.670 1.00 98.19 174 TYR A C 1
ATOM 1444 O O . TYR A 1 174 ? -15.564 -9.414 4.801 1.00 98.19 174 TYR A O 1
ATOM 1452 N N . TYR A 1 175 ? -17.705 -9.595 4.115 1.00 98.31 175 TYR A N 1
ATOM 1453 C CA . TYR A 1 175 ? -17.712 -11.011 3.697 1.00 98.31 175 TYR A CA 1
ATOM 1454 C C . TYR A 1 175 ? -17.543 -12.043 4.831 1.00 98.31 175 TYR A C 1
ATOM 1456 O O . TYR A 1 175 ? -18.176 -13.095 4.782 1.00 98.31 175 TYR A O 1
ATOM 1464 N N . VAL A 1 176 ? -16.751 -11.738 5.856 1.00 98.19 176 VAL A N 1
ATOM 1465 C CA . VAL A 1 176 ? -16.609 -12.512 7.095 1.00 98.19 176 VAL A CA 1
ATOM 1466 C C . VAL A 1 176 ? -17.424 -11.894 8.229 1.00 98.19 176 VAL A C 1
ATOM 1468 O O . VAL A 1 176 ? -17.780 -10.717 8.166 1.00 98.19 176 VAL A O 1
ATOM 1471 N N . ASP A 1 177 ? -17.712 -12.676 9.270 1.00 98.38 177 ASP A N 1
ATOM 1472 C CA . ASP A 1 177 ? -18.335 -12.147 10.484 1.00 98.38 177 ASP A CA 1
ATOM 1473 C C . ASP A 1 177 ? -17.415 -11.132 11.167 1.00 98.38 177 ASP A C 1
ATOM 1475 O O . ASP A 1 177 ? -16.187 -11.240 11.136 1.00 98.38 177 ASP A O 1
ATOM 1479 N N . LYS A 1 178 ? -18.028 -10.124 11.792 1.00 98.12 178 LYS A N 1
ATOM 1480 C CA . LYS A 1 178 ? -17.281 -9.090 12.498 1.00 98.12 178 LYS A CA 1
ATOM 1481 C C . LYS A 1 178 ? -16.556 -9.678 13.711 1.00 98.12 178 LYS A C 1
ATOM 1483 O O . LYS A 1 178 ? -17.209 -10.169 14.631 1.00 98.12 178 LYS A O 1
ATOM 1488 N N . ASP A 1 179 ? -15.240 -9.502 13.758 1.00 98.38 179 ASP A N 1
ATOM 1489 C CA . ASP A 1 179 ? -14.371 -9.974 14.836 1.00 98.38 179 ASP A CA 1
ATOM 1490 C C . ASP A 1 179 ? -13.291 -8.921 15.153 1.00 98.38 179 ASP A C 1
ATOM 1492 O O . ASP A 1 179 ? -12.337 -8.707 14.407 1.00 98.38 179 ASP A O 1
ATOM 1496 N N . ILE A 1 180 ? -13.486 -8.189 16.256 1.00 97.50 180 ILE A N 1
ATOM 1497 C CA . ILE A 1 180 ? -12.573 -7.115 16.682 1.00 97.50 180 ILE A CA 1
ATOM 1498 C C . ILE A 1 180 ? -11.242 -7.680 17.220 1.00 97.50 180 ILE A C 1
ATOM 1500 O O . ILE A 1 180 ? -10.203 -7.103 16.891 1.00 97.50 180 ILE A O 1
ATOM 1504 N N . PRO A 1 181 ? -11.229 -8.743 18.055 1.00 98.00 181 PRO A N 1
ATOM 1505 C CA . PRO A 1 181 ? -9.994 -9.441 18.416 1.00 98.00 181 PRO A CA 1
ATOM 1506 C C . PRO A 1 181 ? -9.170 -9.909 17.212 1.00 98.00 181 PRO A C 1
ATOM 1508 O O . PRO A 1 181 ? -7.994 -9.570 17.140 1.00 98.00 181 PRO A O 1
ATOM 1511 N N . GLU A 1 182 ? -9.779 -10.583 16.236 1.00 98.25 182 GLU A N 1
ATOM 1512 C CA . GLU A 1 182 ? -9.052 -11.064 15.050 1.00 98.25 182 GLU A CA 1
ATOM 1513 C C . GLU A 1 182 ? -8.479 -9.896 14.233 1.00 98.25 182 GLU A C 1
ATOM 1515 O O . GLU A 1 182 ? -7.315 -9.911 13.834 1.00 98.25 182 GLU A O 1
ATOM 1520 N N . ALA A 1 183 ? -9.260 -8.824 14.040 1.00 98.56 183 ALA A N 1
ATOM 1521 C CA . ALA A 1 183 ? -8.775 -7.621 13.367 1.00 98.56 183 ALA A CA 1
ATOM 1522 C C . ALA A 1 183 ? -7.559 -7.010 14.079 1.00 98.56 183 ALA A C 1
ATOM 1524 O O . ALA A 1 183 ? -6.584 -6.629 13.435 1.00 98.56 183 ALA A O 1
ATOM 1525 N N . ASN A 1 184 ? -7.606 -6.935 15.412 1.00 98.44 184 ASN A N 1
ATOM 1526 C CA . ASN A 1 184 ? -6.504 -6.439 16.228 1.00 98.44 184 ASN A CA 1
ATOM 1527 C C . ASN A 1 184 ? -5.225 -7.257 16.025 1.00 98.44 184 ASN A C 1
ATOM 1529 O O . ASN A 1 184 ? -4.159 -6.676 15.827 1.00 98.44 184 ASN A O 1
ATOM 1533 N N . ASP A 1 185 ? -5.337 -8.581 16.063 1.00 98.62 185 ASP A N 1
ATOM 1534 C CA . ASP A 1 185 ? -4.192 -9.482 15.944 1.00 98.62 185 ASP A CA 1
ATOM 1535 C C . ASP A 1 185 ? -3.581 -9.407 14.538 1.00 98.62 185 ASP A C 1
ATOM 1537 O O . ASP A 1 185 ? -2.359 -9.321 14.394 1.00 98.62 185 ASP A O 1
ATOM 1541 N N . LEU A 1 186 ? -4.418 -9.297 13.502 1.00 98.75 186 LEU A N 1
ATOM 1542 C CA . LEU A 1 186 ? -3.972 -9.046 12.130 1.00 98.75 186 LEU A CA 1
ATOM 1543 C C . LEU A 1 186 ? -3.245 -7.706 11.976 1.00 98.75 186 LEU A C 1
ATOM 1545 O O . LEU A 1 186 ? -2.254 -7.642 11.251 1.00 98.75 186 LEU A O 1
ATOM 1549 N N . TYR A 1 187 ? -3.686 -6.641 12.651 1.00 98.69 187 TYR A N 1
ATOM 1550 C CA . TYR A 1 187 ? -2.988 -5.351 12.611 1.00 98.69 187 TYR A CA 1
ATOM 1551 C C . TYR A 1 187 ? -1.634 -5.389 13.321 1.00 98.69 187 TYR A C 1
ATOM 1553 O O . TYR A 1 187 ? -0.678 -4.799 12.820 1.00 98.69 187 TYR A O 1
ATOM 1561 N N . PHE A 1 188 ? -1.521 -6.088 14.452 1.00 98.56 188 PHE A N 1
ATOM 1562 C CA . PHE A 1 188 ? -0.224 -6.278 15.107 1.00 98.56 188 PHE A CA 1
ATOM 1563 C C . PHE A 1 188 ? 0.723 -7.109 14.247 1.00 98.56 188 PHE A C 1
ATOM 1565 O O . PHE A 1 188 ? 1.863 -6.702 14.048 1.00 98.56 188 PHE A O 1
ATOM 1572 N N . HIS A 1 189 ? 0.236 -8.195 13.648 1.00 98.50 189 HIS A N 1
ATOM 1573 C CA . HIS A 1 189 ? 1.041 -8.988 12.724 1.00 98.50 189 HIS A CA 1
ATOM 1574 C C . HIS A 1 189 ? 1.454 -8.165 11.491 1.00 98.50 189 HIS A C 1
ATOM 1576 O O . HIS A 1 189 ? 2.606 -8.210 11.067 1.00 98.50 189 HIS A O 1
ATOM 1582 N N . ALA A 1 190 ? 0.557 -7.337 10.943 1.00 98.38 190 ALA A N 1
ATOM 1583 C CA . ALA A 1 190 ? 0.899 -6.423 9.855 1.00 98.38 190 ALA A CA 1
ATOM 1584 C C . ALA A 1 190 ? 2.028 -5.457 10.246 1.00 98.38 190 ALA A C 1
ATOM 1586 O O . ALA A 1 190 ? 2.894 -5.175 9.418 1.00 98.38 190 ALA A O 1
ATOM 1587 N N . LEU A 1 191 ? 2.022 -4.955 11.486 1.00 98.00 191 LEU A N 1
ATOM 1588 C CA . LEU A 1 191 ? 3.058 -4.058 11.995 1.00 98.00 191 LEU A CA 1
ATOM 1589 C C . LEU A 1 191 ? 4.405 -4.773 12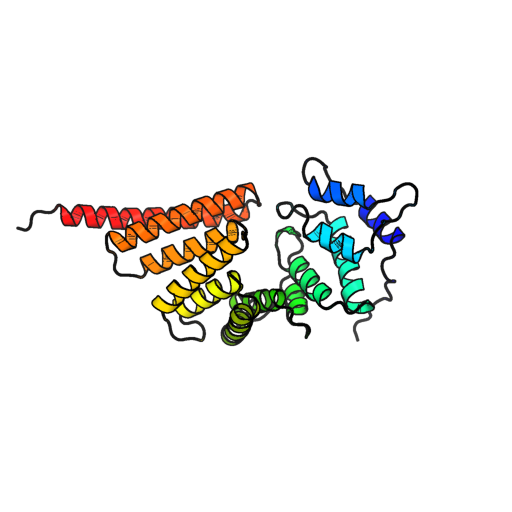.145 1.00 98.00 191 LEU A C 1
ATOM 1591 O O . LEU A 1 191 ? 5.416 -4.238 11.701 1.00 98.00 191 LEU A O 1
ATOM 1595 N N . GLU A 1 192 ? 4.410 -5.985 12.703 1.00 97.75 192 GLU A N 1
ATOM 1596 C CA . GLU A 1 192 ? 5.617 -6.814 12.836 1.00 97.75 192 GLU A CA 1
ATOM 1597 C C . GLU A 1 192 ? 6.267 -7.057 11.472 1.00 97.75 192 GLU A C 1
ATOM 1599 O O . GLU A 1 192 ? 7.447 -6.768 11.284 1.00 97.75 192 GLU A O 1
ATOM 1604 N N . VAL A 1 193 ? 5.475 -7.473 10.481 1.00 96.75 193 VAL A N 1
ATOM 1605 C CA . VAL A 1 193 ? 5.949 -7.631 9.101 1.00 96.75 193 VAL A CA 1
ATOM 1606 C C . VAL A 1 193 ? 6.480 -6.315 8.541 1.00 96.75 193 VAL A C 1
ATOM 1608 O O . VAL A 1 193 ? 7.528 -6.293 7.896 1.00 96.75 193 VAL A O 1
ATOM 1611 N N . ALA A 1 194 ? 5.749 -5.215 8.738 1.00 95.69 194 ALA A N 1
ATOM 1612 C CA . ALA A 1 194 ? 6.145 -3.911 8.224 1.00 95.69 194 ALA A CA 1
ATOM 1613 C C . ALA A 1 194 ? 7.490 -3.451 8.809 1.00 95.69 194 ALA A C 1
ATOM 1615 O O . ALA A 1 194 ? 8.262 -2.801 8.103 1.00 95.69 194 ALA A O 1
ATOM 1616 N N . ASP A 1 195 ? 7.782 -3.800 10.060 1.00 94.69 195 ASP A N 1
ATOM 1617 C CA . ASP A 1 195 ? 9.064 -3.533 10.707 1.00 94.69 195 ASP A CA 1
ATOM 1618 C C . ASP A 1 195 ? 10.175 -4.480 10.229 1.00 94.69 195 ASP A C 1
ATOM 1620 O O . ASP A 1 195 ? 11.291 -4.019 9.995 1.00 94.69 195 ASP A O 1
ATOM 1624 N N . GLU A 1 196 ? 9.886 -5.766 10.007 1.00 94.56 196 GLU A N 1
ATOM 1625 C CA . GLU A 1 196 ? 10.862 -6.748 9.504 1.00 94.56 196 GLU A CA 1
ATOM 1626 C C . GLU A 1 196 ? 11.419 -6.395 8.118 1.00 94.56 196 GLU A C 1
ATOM 1628 O O . GLU A 1 196 ? 12.607 -6.596 7.857 1.00 94.56 196 GLU A O 1
ATOM 1633 N N . VAL A 1 197 ? 10.572 -5.875 7.225 1.00 90.56 197 VAL A N 1
ATOM 1634 C CA . VAL A 1 197 ? 10.954 -5.545 5.838 1.00 90.56 197 VAL A CA 1
ATOM 1635 C C . VAL A 1 197 ? 11.262 -4.061 5.622 1.00 90.56 197 VAL A C 1
ATOM 1637 O O . VAL A 1 197 ? 11.408 -3.643 4.475 1.00 90.56 197 VAL A O 1
ATOM 1640 N N . ASP A 1 198 ? 11.328 -3.275 6.701 1.00 87.19 198 ASP A N 1
ATOM 1641 C CA . ASP A 1 198 ? 11.494 -1.815 6.677 1.00 87.19 198 ASP A CA 1
ATOM 1642 C C . ASP A 1 198 ? 10.544 -1.125 5.676 1.00 87.19 198 ASP A C 1
ATOM 1644 O O . ASP A 1 198 ? 10.937 -0.423 4.743 1.00 87.19 198 ASP A O 1
ATOM 1648 N N . SER A 1 199 ? 9.246 -1.401 5.829 1.00 87.88 199 SER A N 1
ATOM 1649 C CA . SER A 1 199 ? 8.199 -0.812 4.990 1.00 87.88 199 SER A CA 1
ATOM 1650 C C . SER A 1 199 ? 8.147 0.712 5.131 1.00 87.88 199 SER A C 1
ATOM 1652 O O . SER A 1 199 ? 8.448 1.266 6.185 1.00 87.88 199 SER A O 1
ATOM 1654 N N . SER A 1 200 ? 7.659 1.385 4.083 1.00 87.81 200 SER A N 1
ATOM 1655 C CA . SER A 1 200 ? 7.466 2.844 4.046 1.00 87.81 200 SER A CA 1
ATOM 1656 C C . SER A 1 200 ? 6.713 3.382 5.271 1.00 87.81 200 SER A C 1
ATOM 1658 O O . SER A 1 200 ? 5.743 2.743 5.703 1.00 87.81 200 SER A O 1
ATOM 1660 N N . SER A 1 201 ? 7.026 4.604 5.712 1.00 91.00 201 SER A N 1
ATOM 1661 C CA . SER A 1 201 ? 6.308 5.266 6.811 1.00 91.00 201 SER A CA 1
ATOM 1662 C C . SER A 1 201 ? 4.794 5.352 6.579 1.00 91.00 201 SER A C 1
ATOM 1664 O O . SER A 1 201 ? 4.035 5.136 7.515 1.00 91.00 201 SER A O 1
ATOM 1666 N N . GLU A 1 202 ? 4.318 5.531 5.341 1.00 90.06 202 GLU A N 1
ATOM 1667 C CA . GLU A 1 202 ? 2.875 5.518 5.034 1.00 90.06 202 GLU A CA 1
ATOM 1668 C C . GLU A 1 202 ? 2.193 4.204 5.458 1.00 90.06 202 GLU A C 1
ATOM 1670 O O . GLU A 1 202 ? 1.187 4.224 6.163 1.00 90.06 202 GLU A O 1
ATOM 1675 N N . THR A 1 203 ? 2.782 3.055 5.110 1.00 92.44 203 THR A N 1
ATOM 1676 C CA . THR A 1 203 ? 2.276 1.730 5.514 1.00 92.44 203 THR A CA 1
ATOM 1677 C C . THR A 1 203 ? 2.203 1.599 7.038 1.00 92.44 203 THR A C 1
ATOM 1679 O O . THR A 1 203 ? 1.201 1.125 7.572 1.00 92.44 203 THR A O 1
ATOM 1682 N N . LYS A 1 204 ? 3.238 2.044 7.764 1.00 95.88 204 LYS A N 1
ATOM 1683 C CA . LYS A 1 204 ? 3.236 2.002 9.235 1.00 95.88 204 LYS A CA 1
ATOM 1684 C C . LYS A 1 204 ? 2.165 2.930 9.813 1.00 95.88 204 LYS A C 1
ATOM 1686 O O . LYS A 1 204 ? 1.439 2.533 10.723 1.00 95.88 204 LYS A O 1
ATOM 1691 N N . ALA A 1 205 ? 2.011 4.131 9.253 1.00 96.00 205 ALA A N 1
ATOM 1692 C CA . ALA A 1 205 ? 0.988 5.091 9.659 1.00 96.00 205 ALA A CA 1
ATOM 1693 C C . ALA A 1 205 ? -0.431 4.524 9.504 1.00 96.00 205 ALA A C 1
ATOM 1695 O O . ALA A 1 205 ? -1.239 4.599 10.432 1.00 96.00 205 ALA A O 1
ATOM 1696 N N . GLU A 1 206 ? -0.701 3.891 8.362 1.00 95.75 206 GLU A N 1
ATOM 1697 C CA . GLU A 1 206 ? -1.962 3.219 8.051 1.00 95.75 206 GLU A CA 1
ATOM 1698 C C . GLU A 1 206 ? -2.309 2.107 9.053 1.00 95.75 206 GLU A C 1
ATOM 1700 O O . GLU A 1 206 ? -3.482 1.935 9.402 1.00 95.75 206 GLU A O 1
ATOM 1705 N N . ILE A 1 207 ? -1.313 1.350 9.520 1.00 98.44 207 ILE A N 1
ATOM 1706 C CA . ILE A 1 207 ? -1.502 0.282 10.511 1.00 98.44 207 ILE A CA 1
ATOM 1707 C C . ILE A 1 207 ? -1.749 0.876 11.905 1.00 98.44 207 ILE A C 1
ATOM 1709 O O . ILE A 1 207 ? -2.692 0.474 12.591 1.00 98.44 207 ILE A O 1
ATOM 1713 N N . TYR A 1 208 ? -0.966 1.876 12.320 1.00 98.56 208 TYR A N 1
ATOM 1714 C CA . TYR A 1 208 ? -1.160 2.548 13.609 1.00 98.56 208 TYR A CA 1
ATOM 1715 C C . TYR A 1 208 ? -2.512 3.262 13.713 1.00 98.56 208 TYR A C 1
ATOM 1717 O O . TYR A 1 208 ? -3.147 3.223 14.769 1.00 98.56 208 TYR A O 1
ATOM 1725 N N . GLU A 1 209 ? -2.988 3.873 12.626 1.00 98.31 209 GLU A N 1
ATOM 1726 C CA . GLU A 1 209 ? -4.330 4.457 12.552 1.00 98.31 209 GLU A CA 1
ATOM 1727 C C . GLU A 1 209 ? -5.408 3.409 12.864 1.00 98.31 209 GLU A C 1
ATOM 1729 O O . GLU A 1 209 ? -6.313 3.659 13.666 1.00 98.31 209 GLU A O 1
ATOM 1734 N N . ARG A 1 210 ? -5.301 2.222 12.258 1.00 98.31 210 ARG A N 1
ATOM 1735 C CA . ARG A 1 210 ? -6.243 1.112 12.457 1.00 98.31 210 ARG A CA 1
ATOM 1736 C C . ARG A 1 210 ? -6.210 0.583 13.882 1.00 98.31 210 ARG A C 1
ATOM 1738 O O . ARG A 1 210 ? -7.272 0.420 14.481 1.00 98.31 210 ARG A O 1
ATOM 1745 N N . LEU A 1 211 ? -5.021 0.405 14.460 1.00 98.44 211 LEU A N 1
ATOM 1746 C CA . LEU A 1 211 ? -4.867 0.035 15.870 1.00 98.44 211 LEU A CA 1
ATOM 1747 C C . LEU A 1 211 ? -5.548 1.059 16.791 1.00 98.44 211 LEU A C 1
ATOM 1749 O O . LEU A 1 211 ? -6.327 0.675 17.663 1.00 98.44 211 LEU A O 1
ATOM 1753 N N . GLY A 1 212 ? -5.355 2.359 16.561 1.00 97.81 212 GLY A N 1
ATOM 1754 C CA . GLY A 1 212 ? -6.036 3.395 17.344 1.00 97.81 212 GLY A CA 1
ATOM 1755 C C . GLY A 1 212 ? -7.560 3.317 17.233 1.00 97.81 212 GLY A C 1
ATOM 1756 O O . GLY A 1 212 ? -8.265 3.357 18.246 1.00 97.81 212 GLY A O 1
ATOM 1757 N N . LYS A 1 213 ? -8.079 3.120 16.015 1.00 97.50 213 LYS A N 1
ATOM 1758 C CA . LYS A 1 213 ? -9.520 2.954 15.755 1.00 97.50 213 LYS A CA 1
ATOM 1759 C C . LYS A 1 213 ? -10.088 1.701 16.433 1.00 97.50 213 LYS A C 1
ATOM 1761 O O . LYS A 1 213 ? -11.166 1.776 17.016 1.00 97.50 213 LYS A O 1
ATOM 1766 N N . VAL A 1 214 ? -9.368 0.578 16.443 1.00 97.31 214 VAL A N 1
ATOM 1767 C CA . VAL A 1 214 ? -9.777 -0.641 17.170 1.00 97.31 214 VAL A CA 1
ATOM 1768 C C . VAL A 1 214 ? -9.945 -0.375 18.660 1.00 97.31 214 VAL A C 1
ATOM 1770 O O . VAL A 1 214 ? -10.931 -0.813 19.252 1.00 97.31 214 VAL A O 1
ATOM 1773 N N . TYR A 1 215 ? -9.013 0.347 19.278 1.00 96.88 215 TYR A N 1
ATOM 1774 C CA . TYR A 1 215 ? -9.072 0.619 20.714 1.00 96.88 215 TYR A CA 1
ATOM 1775 C C . TYR A 1 215 ? -10.161 1.632 21.085 1.00 96.88 215 TYR A C 1
ATOM 1777 O O . TYR A 1 215 ? -10.720 1.530 22.175 1.00 96.88 215 TYR A O 1
ATOM 1785 N N . LEU A 1 216 ? -10.551 2.521 20.166 1.00 95.62 216 LEU A N 1
ATOM 1786 C CA . LEU A 1 216 ? -11.738 3.370 20.320 1.00 95.62 216 LEU A CA 1
ATOM 1787 C C . LEU A 1 216 ? -13.065 2.592 20.296 1.00 95.62 216 LEU A C 1
ATOM 1789 O O . LEU A 1 216 ? -14.053 3.055 20.865 1.00 95.62 216 LEU A O 1
ATOM 1793 N N . LEU A 1 217 ? -13.104 1.414 19.663 1.00 94.75 217 LEU A N 1
ATOM 1794 C CA . LEU A 1 217 ? -14.287 0.542 19.646 1.00 94.75 217 LEU A CA 1
ATOM 1795 C C . LEU A 1 217 ? -14.422 -0.319 20.912 1.00 94.75 217 LEU A C 1
ATOM 1797 O O . LEU A 1 217 ? -15.459 -0.953 21.116 1.00 94.75 217 LEU A O 1
ATOM 1801 N N . ARG A 1 218 ? -13.384 -0.372 21.752 1.00 94.19 218 ARG A N 1
ATOM 1802 C CA . ARG A 1 218 ? -13.391 -1.095 23.032 1.00 94.19 218 ARG A CA 1
ATOM 1803 C C . ARG A 1 218 ? -14.037 -0.233 24.127 1.00 94.19 218 ARG A C 1
ATOM 1805 O O . ARG A 1 218 ? -14.193 0.975 23.945 1.00 94.19 218 ARG A O 1
ATOM 1812 N N . PRO A 1 219 ? -14.411 -0.814 25.286 1.00 95.44 219 PRO A N 1
ATOM 1813 C CA . PRO A 1 219 ? -14.839 -0.018 26.432 1.00 95.44 219 PRO A CA 1
ATOM 1814 C C . PRO A 1 219 ? -13.820 1.085 26.740 1.00 95.44 219 PRO A C 1
ATOM 1816 O O . PRO A 1 219 ? -12.616 0.824 26.796 1.00 95.44 219 PRO A O 1
ATOM 1819 N N . LYS A 1 220 ? -14.311 2.316 26.904 1.00 94.56 220 LYS A N 1
ATOM 1820 C CA . LYS A 1 220 ? -13.493 3.517 27.109 1.00 94.56 220 LYS A CA 1
ATOM 1821 C C . LYS A 1 220 ? -12.959 3.537 28.538 1.00 94.56 220 LYS A C 1
ATOM 1823 O O . LYS A 1 220 ? -13.601 4.064 29.440 1.00 94.56 220 LYS A O 1
ATOM 1828 N N . THR A 1 221 ? -11.809 2.910 28.742 1.00 95.56 221 THR A N 1
ATOM 1829 C CA . THR A 1 221 ? -11.056 2.942 29.995 1.00 95.56 221 THR A CA 1
ATOM 1830 C C . THR A 1 221 ? -9.818 3.809 29.813 1.00 95.56 221 THR A C 1
ATOM 1832 O O . THR A 1 221 ? -9.386 4.080 28.690 1.00 95.56 221 THR A O 1
ATOM 1835 N N . LEU A 1 222 ? -9.201 4.216 30.923 1.00 94.88 222 LEU A N 1
ATOM 1836 C CA . LEU A 1 222 ? -7.946 4.963 30.883 1.00 94.88 222 LEU A CA 1
ATOM 1837 C C . LEU A 1 222 ? -6.862 4.207 30.092 1.00 94.88 222 LEU A C 1
ATOM 1839 O O . LEU A 1 222 ? -6.101 4.809 29.342 1.00 94.88 222 LEU A O 1
ATOM 1843 N N . GLU A 1 223 ? -6.810 2.881 30.229 1.00 95.25 223 GLU A N 1
ATOM 1844 C CA . GLU A 1 223 ? -5.869 2.027 29.503 1.00 95.25 223 GLU A CA 1
ATOM 1845 C C . GLU A 1 223 ? -6.138 2.030 27.992 1.00 95.25 223 GLU A C 1
ATOM 1847 O O . GLU A 1 223 ? -5.219 2.287 27.210 1.00 95.25 223 GLU A O 1
ATOM 1852 N N . THR A 1 224 ? -7.385 1.792 27.566 1.00 97.06 224 THR A N 1
ATOM 1853 C CA . THR A 1 224 ? -7.706 1.691 26.133 1.00 97.06 224 THR A CA 1
ATOM 1854 C C . THR A 1 224 ? -7.545 3.027 25.420 1.00 97.06 224 THR A C 1
ATOM 1856 O O . THR A 1 224 ? -6.986 3.068 24.325 1.00 97.06 224 THR A O 1
ATOM 1859 N N . LEU A 1 225 ? -7.954 4.126 26.055 1.00 98.06 225 LEU A N 1
ATOM 1860 C CA . LEU A 1 225 ? -7.824 5.470 25.496 1.00 98.06 225 LEU A CA 1
ATOM 1861 C C . LEU A 1 225 ? -6.365 5.932 25.430 1.00 98.06 225 LEU A C 1
ATOM 1863 O O . LEU A 1 225 ? -5.953 6.495 24.418 1.00 98.06 225 LEU A O 1
ATOM 1867 N N . ASN A 1 226 ? -5.550 5.650 26.453 1.00 97.75 226 ASN A N 1
ATOM 1868 C CA . ASN A 1 226 ? -4.117 5.954 26.390 1.00 97.75 226 ASN A CA 1
ATOM 1869 C C . ASN A 1 226 ? -3.417 5.163 25.283 1.00 97.75 226 ASN A C 1
ATOM 1871 O O . ASN A 1 226 ? -2.558 5.713 24.590 1.00 97.75 226 ASN A O 1
ATOM 1875 N N . PHE A 1 227 ? -3.790 3.894 25.090 1.00 98.00 227 PHE A N 1
ATOM 1876 C CA . PHE A 1 227 ? -3.269 3.105 23.979 1.00 98.00 227 PHE A CA 1
ATOM 1877 C C . PHE A 1 227 ? -3.682 3.706 22.630 1.00 98.00 227 PHE A C 1
ATOM 1879 O O . PHE A 1 227 ? -2.811 3.950 21.797 1.00 98.00 227 PHE A O 1
ATOM 1886 N N . ALA A 1 228 ? -4.967 4.033 22.449 1.00 98.44 228 ALA A N 1
ATOM 1887 C CA . ALA A 1 228 ? -5.473 4.658 21.227 1.00 98.44 228 ALA A CA 1
ATOM 18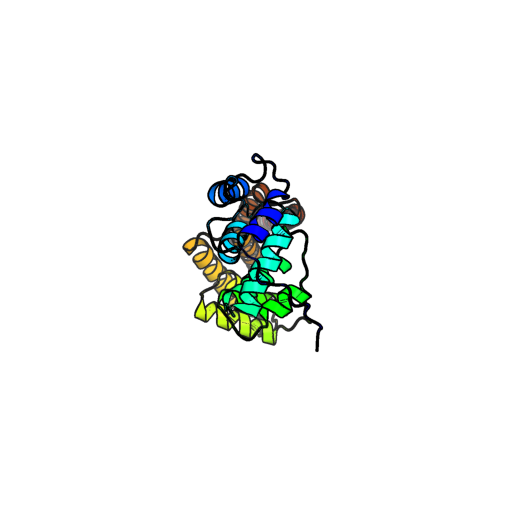88 C C . ALA A 1 228 ? -4.739 5.972 20.908 1.00 98.44 228 ALA A C 1
ATOM 1890 O O . ALA A 1 228 ? -4.265 6.169 19.787 1.00 98.44 228 ALA A O 1
ATOM 1891 N N . LEU A 1 229 ? -4.565 6.847 21.906 1.00 98.56 229 LEU A N 1
ATOM 1892 C CA . LEU A 1 229 ? -3.832 8.103 21.745 1.00 98.56 229 LEU A CA 1
ATOM 1893 C C . LEU A 1 229 ? -2.369 7.861 21.365 1.00 98.56 229 LEU A C 1
ATOM 1895 O O . LEU A 1 229 ? -1.849 8.524 20.469 1.00 98.56 229 LEU A O 1
ATOM 1899 N N . LYS A 1 230 ? -1.702 6.899 22.016 1.00 98.56 230 LYS A N 1
ATOM 1900 C CA . LYS A 1 230 ? -0.321 6.525 21.690 1.00 98.56 230 LYS A CA 1
ATOM 1901 C C . LYS A 1 230 ? -0.205 6.080 20.233 1.00 98.56 230 LYS A C 1
ATOM 1903 O O . LYS A 1 230 ? 0.683 6.561 19.533 1.00 98.56 230 LYS A O 1
ATOM 1908 N N . THR A 1 231 ? -1.098 5.211 19.766 1.00 98.38 231 THR A N 1
ATOM 1909 C CA . THR A 1 231 ? -1.094 4.747 18.373 1.00 98.38 231 THR A CA 1
ATOM 1910 C C . THR A 1 231 ? -1.412 5.865 17.388 1.00 98.38 231 THR A C 1
ATOM 1912 O O . THR A 1 231 ? -0.741 5.965 16.369 1.00 98.38 231 THR A O 1
ATOM 1915 N N . PHE A 1 232 ? -2.335 6.780 17.697 1.00 98.69 232 PHE A N 1
ATOM 1916 C CA . PHE A 1 232 ? -2.590 7.927 16.822 1.00 98.69 232 PHE A CA 1
ATOM 1917 C C . PHE A 1 232 ? -1.418 8.910 16.760 1.00 98.69 232 PHE A C 1
ATOM 1919 O O . PHE A 1 232 ? -1.183 9.503 15.712 1.00 98.69 232 PHE A O 1
ATOM 1926 N N . ASN A 1 233 ? -0.654 9.084 17.840 1.00 98.56 233 ASN A N 1
ATOM 1927 C CA . ASN A 1 233 ? 0.571 9.889 17.798 1.00 98.56 233 ASN A CA 1
ATOM 1928 C C . ASN A 1 233 ? 1.632 9.245 16.887 1.00 98.56 233 ASN A C 1
ATOM 1930 O O . ASN A 1 233 ? 2.278 9.949 16.117 1.00 98.56 233 ASN A O 1
ATOM 1934 N N . LEU A 1 234 ? 1.780 7.915 16.939 1.00 98.44 234 LEU A N 1
ATOM 1935 C CA . LEU A 1 234 ? 2.678 7.175 16.042 1.00 98.44 234 LEU A CA 1
ATOM 1936 C C . LEU A 1 234 ? 2.208 7.249 14.583 1.00 98.44 234 LEU A C 1
ATOM 1938 O O . LEU A 1 234 ? 3.021 7.468 13.689 1.00 98.44 234 LEU A O 1
ATOM 1942 N N . ALA A 1 235 ? 0.898 7.139 14.343 1.00 98.19 235 ALA A N 1
ATOM 1943 C CA . ALA A 1 235 ? 0.318 7.314 13.015 1.00 98.19 235 ALA A CA 1
ATOM 1944 C C . ALA A 1 235 ? 0.612 8.712 12.453 1.00 98.19 235 ALA A C 1
ATOM 1946 O O . ALA A 1 235 ? 1.070 8.835 11.322 1.00 98.19 235 ALA A O 1
ATOM 1947 N N . GLU A 1 236 ? 0.402 9.770 13.246 1.00 97.62 236 GLU A N 1
ATOM 1948 C CA . GLU A 1 236 ? 0.725 11.138 12.831 1.00 97.62 236 GLU A CA 1
ATOM 1949 C C . GLU A 1 236 ? 2.212 11.298 12.516 1.00 97.62 236 GLU A C 1
ATOM 1951 O O . GLU A 1 236 ? 2.543 11.866 11.478 1.00 97.62 236 GLU A O 1
ATOM 1956 N N . GLN A 1 237 ? 3.099 10.798 13.383 1.00 96.75 237 GLN A N 1
ATOM 1957 C CA . GLN A 1 237 ? 4.542 10.871 13.164 1.00 96.75 237 GLN A CA 1
ATOM 1958 C C . GLN A 1 237 ? 4.915 10.262 11.809 1.00 96.75 237 GLN A C 1
ATOM 1960 O O . GLN A 1 237 ? 5.558 10.923 10.996 1.00 96.75 237 GLN A O 1
ATOM 1965 N N . HIS A 1 238 ? 4.457 9.042 11.537 1.00 95.31 238 HIS A N 1
ATOM 1966 C CA . HIS A 1 238 ? 4.767 8.359 10.288 1.00 95.31 238 HIS A CA 1
ATOM 1967 C C . HIS A 1 238 ? 4.091 8.993 9.067 1.00 95.31 238 HIS A C 1
ATOM 1969 O O . HIS A 1 238 ? 4.699 9.042 8.000 1.00 95.31 238 HIS A O 1
ATOM 1975 N N . TYR A 1 239 ? 2.880 9.545 9.194 1.00 94.00 239 TYR A N 1
ATOM 1976 C CA . TYR A 1 239 ? 2.289 10.336 8.112 1.00 94.00 239 TYR A CA 1
ATOM 1977 C C . TYR A 1 239 ? 3.086 11.616 7.840 1.00 94.00 239 TYR A C 1
ATOM 1979 O O . TYR A 1 239 ? 3.214 12.008 6.685 1.00 94.00 239 TYR A O 1
ATOM 1987 N N . LEU A 1 240 ? 3.636 12.274 8.864 1.00 92.69 240 LEU A N 1
ATOM 1988 C CA . LEU A 1 240 ? 4.478 13.461 8.690 1.00 92.69 240 LEU A CA 1
ATOM 1989 C C . LEU A 1 240 ? 5.829 13.122 8.048 1.00 92.69 240 LEU A C 1
ATOM 1991 O O . LEU A 1 240 ? 6.281 13.882 7.195 1.00 92.69 240 LEU A O 1
ATOM 1995 N N . GLU A 1 241 ? 6.445 11.999 8.420 1.00 90.38 241 GLU A N 1
ATOM 1996 C CA . GLU A 1 241 ? 7.629 11.453 7.739 1.00 90.38 241 GLU A CA 1
ATOM 1997 C C . GLU A 1 241 ? 7.306 11.178 6.264 1.00 90.38 241 GLU A C 1
ATOM 1999 O O . GLU A 1 241 ? 7.947 11.733 5.373 1.00 90.38 241 GLU A O 1
ATOM 2004 N N . ALA A 1 242 ? 6.213 10.455 6.002 1.00 86.44 242 ALA A N 1
ATOM 2005 C CA . ALA A 1 242 ? 5.748 10.176 4.649 1.00 86.44 242 ALA A CA 1
ATOM 2006 C C . ALA A 1 242 ? 5.386 11.450 3.865 1.00 86.44 242 ALA A C 1
ATOM 2008 O O . ALA A 1 242 ? 5.557 11.473 2.659 1.00 86.44 242 ALA A O 1
ATOM 2009 N N . MET A 1 243 ? 4.921 12.530 4.504 1.00 82.44 243 MET A N 1
ATOM 2010 C CA . MET A 1 243 ? 4.646 13.826 3.854 1.00 82.44 243 MET A CA 1
ATOM 2011 C C . MET A 1 243 ? 5.903 14.623 3.500 1.00 82.44 243 MET A C 1
ATOM 2013 O O . MET A 1 243 ? 5.885 15.428 2.571 1.00 82.44 243 MET A O 1
ATOM 2017 N N . GLN A 1 244 ? 6.977 14.477 4.275 1.00 73.44 244 GLN A N 1
ATOM 2018 C CA . GLN A 1 244 ? 8.273 15.052 3.901 1.00 73.44 244 GLN A CA 1
ATOM 2019 C C . GLN A 1 244 ? 8.849 14.320 2.686 1.00 73.44 244 GLN A C 1
ATOM 2021 O O . GLN A 1 244 ? 9.591 14.911 1.904 1.00 73.44 244 GLN A O 1
ATOM 2026 N N . GLU A 1 245 ? 8.445 13.063 2.518 1.00 65.62 245 GLU A N 1
ATOM 2027 C CA . GLU A 1 245 ? 8.777 12.200 1.396 1.00 65.62 245 GLU A CA 1
ATOM 2028 C C . GLU A 1 245 ? 7.794 12.347 0.218 1.00 65.62 245 GLU A C 1
ATOM 2030 O O . GLU A 1 245 ? 8.218 12.249 -0.919 1.00 65.62 245 GLU A O 1
ATOM 2035 N N . TYR A 1 246 ? 6.510 12.646 0.425 1.00 61.94 246 TYR A N 1
ATOM 2036 C CA . TYR A 1 246 ? 5.478 12.652 -0.618 1.00 61.94 246 TYR A CA 1
ATOM 2037 C C . TYR A 1 246 ? 4.573 13.888 -0.559 1.00 61.94 246 TYR A C 1
ATOM 2039 O O . TYR A 1 246 ? 4.143 14.342 0.495 1.00 61.94 246 TYR A O 1
ATOM 2047 N N . MET A 1 247 ? 4.245 14.380 -1.756 1.00 57.94 247 MET A N 1
ATOM 2048 C CA . MET A 1 247 ? 3.138 15.266 -2.149 1.00 57.94 247 MET A CA 1
ATOM 2049 C C . MET A 1 247 ? 2.009 15.546 -1.123 1.00 57.94 247 MET A C 1
ATOM 2051 O O . MET A 1 247 ? 1.574 14.705 -0.349 1.00 57.94 247 MET A O 1
ATOM 2055 N N . PHE A 1 248 ? 1.400 16.730 -1.260 1.00 55.34 248 PHE A N 1
ATOM 2056 C CA . PHE A 1 248 ? 0.262 17.299 -0.509 1.00 55.34 248 PHE A CA 1
ATOM 2057 C C . PHE A 1 248 ? -0.940 16.384 -0.133 1.00 55.34 248 PHE A C 1
ATOM 2059 O O . PHE A 1 248 ? -1.761 16.820 0.680 1.00 55.34 248 PHE A O 1
ATOM 2066 N N . SER A 1 249 ? -1.086 15.173 -0.684 1.00 66.38 249 SER A N 1
ATOM 2067 C CA . SER A 1 249 ? -2.257 14.289 -0.531 1.00 66.38 249 SER A CA 1
ATOM 2068 C C . SER A 1 249 ? -2.447 13.713 0.880 1.00 66.38 249 SER A C 1
ATOM 2070 O O . SER A 1 249 ? -3.581 13.478 1.292 1.00 66.38 249 SER A O 1
ATOM 2072 N N . LEU A 1 250 ? -1.382 13.564 1.675 1.00 82.31 250 LEU A N 1
ATOM 2073 C CA . LEU A 1 250 ? -1.471 13.043 3.052 1.00 82.31 250 LEU A CA 1
ATOM 2074 C C . LEU A 1 250 ? -1.867 14.101 4.097 1.00 82.31 250 LEU A C 1
ATOM 2076 O O . LEU A 1 250 ? -2.117 13.781 5.262 1.00 82.31 250 LEU A O 1
ATOM 2080 N N . LYS A 1 251 ? -1.996 15.373 3.698 1.00 86.00 251 LYS A N 1
ATOM 2081 C CA . LYS A 1 251 ? -2.396 16.458 4.608 1.00 86.00 251 LYS A CA 1
ATOM 2082 C C . LYS A 1 251 ? -3.767 16.209 5.242 1.00 86.00 251 LYS A C 1
ATOM 2084 O O . LYS A 1 251 ? -3.965 16.517 6.419 1.00 86.00 251 LYS A O 1
ATOM 2089 N N . ASP A 1 252 ? -4.697 15.648 4.475 1.00 89.62 252 ASP A N 1
ATOM 2090 C CA . ASP A 1 252 ? -6.035 15.323 4.968 1.00 89.62 252 ASP A CA 1
ATOM 2091 C C . ASP A 1 252 ? -6.006 14.142 5.945 1.00 89.62 252 ASP A C 1
ATOM 2093 O O . ASP A 1 252 ? -6.729 14.166 6.941 1.00 89.62 252 ASP A O 1
ATOM 2097 N N . LYS A 1 253 ? -5.095 13.178 5.745 1.00 92.38 253 LYS A N 1
ATOM 2098 C CA . LYS A 1 253 ? -4.854 12.079 6.689 1.00 92.38 253 LYS A CA 1
ATOM 2099 C C . LYS A 1 253 ? -4.304 12.569 8.021 1.00 92.38 253 LYS A C 1
ATOM 2101 O O . LYS A 1 253 ? -4.869 12.253 9.064 1.00 92.38 253 LYS A O 1
ATOM 2106 N N . VAL A 1 254 ? -3.292 13.436 8.010 1.00 94.62 254 VAL A N 1
ATOM 2107 C CA . VAL A 1 254 ? -2.780 14.060 9.246 1.00 94.62 254 VAL A CA 1
ATOM 2108 C C . VAL A 1 254 ? -3.880 14.836 9.974 1.00 94.62 254 VAL A C 1
ATOM 2110 O O . VAL A 1 254 ? -3.981 14.781 11.200 1.00 94.62 254 VAL A O 1
ATOM 2113 N N . LYS A 1 255 ? -4.739 15.545 9.234 1.00 95.25 255 LYS A N 1
ATOM 2114 C CA . LYS A 1 255 ? -5.879 16.257 9.821 1.00 95.25 255 LYS A CA 1
ATOM 2115 C C . LYS A 1 255 ? -6.894 15.298 10.456 1.00 95.25 255 LYS A C 1
ATOM 2117 O O . LYS A 1 255 ? -7.365 15.584 11.553 1.00 95.25 255 LYS A O 1
ATOM 2122 N N . GLU A 1 256 ? -7.218 14.185 9.798 1.00 96.56 256 GLU A N 1
ATOM 2123 C CA . GLU A 1 256 ? -8.091 13.135 10.344 1.00 96.56 256 GLU A CA 1
ATOM 2124 C C . GLU A 1 256 ? -7.524 12.581 11.658 1.00 96.56 256 GLU A C 1
ATOM 2126 O O . GLU A 1 256 ? -8.228 12.559 12.668 1.00 96.56 256 GLU A O 1
ATOM 2131 N N . ILE A 1 257 ? -6.234 12.233 11.681 1.00 98.00 257 ILE A N 1
ATOM 2132 C CA . ILE A 1 257 ? -5.560 11.719 12.879 1.00 98.00 257 ILE A CA 1
ATOM 2133 C C . ILE A 1 257 ? -5.604 12.725 14.029 1.00 98.00 257 ILE A C 1
ATOM 2135 O O . ILE A 1 257 ? -5.941 12.354 15.150 1.00 98.00 257 ILE A O 1
ATOM 2139 N N . ARG A 1 258 ? -5.336 14.007 13.770 1.00 98.06 258 ARG A N 1
ATOM 2140 C CA . ARG A 1 258 ? -5.408 15.052 14.807 1.00 98.06 258 ARG A CA 1
ATOM 2141 C C . ARG A 1 258 ? -6.802 15.210 15.400 1.00 98.06 258 ARG A C 1
ATOM 2143 O O . ARG A 1 258 ? -6.928 15.439 16.601 1.00 98.06 258 ARG A O 1
ATOM 2150 N N . ASN A 1 259 ? -7.844 15.061 14.585 1.00 98.12 259 ASN A N 1
ATOM 2151 C CA . ASN A 1 259 ? -9.215 15.078 15.088 1.00 98.12 259 ASN A CA 1
ATOM 2152 C C . ASN A 1 259 ? -9.482 13.874 16.003 1.00 98.12 259 ASN A C 1
ATOM 2154 O O . ASN A 1 259 ? -10.044 14.053 17.078 1.00 98.12 259 ASN A O 1
ATOM 2158 N N . LEU A 1 260 ? -9.021 12.676 15.624 1.00 98.19 260 LEU A N 1
ATOM 2159 C CA . LEU A 1 260 ? -9.140 11.472 16.459 1.00 98.19 260 LEU A CA 1
ATOM 2160 C C . LEU A 1 260 ? -8.360 11.609 17.774 1.00 98.19 260 LEU A C 1
ATOM 2162 O O . LEU A 1 260 ? -8.861 11.245 18.833 1.00 98.19 260 LEU A O 1
ATOM 2166 N N . GLN A 1 261 ? -7.153 12.180 17.742 1.00 98.56 261 GLN A N 1
ATOM 2167 C CA . GLN A 1 261 ? -6.378 12.473 18.952 1.00 98.56 261 GLN A CA 1
ATOM 2168 C C . GLN A 1 261 ? -7.124 13.435 19.886 1.00 98.56 261 GLN A C 1
ATOM 2170 O O . GLN A 1 261 ? -7.088 13.251 21.101 1.00 98.56 261 GLN A O 1
ATOM 2175 N N . MET A 1 262 ? -7.771 14.466 19.334 1.00 98.19 262 MET A N 1
ATOM 2176 C CA . MET A 1 262 ? -8.569 15.420 20.105 1.00 98.19 262 MET A CA 1
ATOM 2177 C C . MET A 1 262 ? -9.778 14.734 20.749 1.00 98.19 262 MET A C 1
ATOM 2179 O O . MET A 1 262 ? -9.961 14.871 21.953 1.00 98.19 262 MET A O 1
ATOM 2183 N N . GLU A 1 263 ? -10.513 13.913 19.994 1.00 97.38 263 GLU A N 1
ATOM 2184 C CA . GLU A 1 263 ? -11.639 13.125 20.515 1.00 97.38 263 GLU A CA 1
ATOM 2185 C C . GLU A 1 263 ? -11.205 12.207 21.674 1.00 97.38 263 GLU A C 1
ATOM 2187 O O . GLU A 1 263 ? -11.847 12.156 22.722 1.00 97.38 263 GLU A O 1
ATOM 2192 N N . VAL A 1 264 ? -10.069 11.513 21.534 1.00 97.88 264 VAL A N 1
ATOM 2193 C CA . VAL A 1 264 ? -9.533 10.655 22.605 1.00 97.88 264 VAL A CA 1
ATOM 2194 C C . VAL A 1 264 ? -9.177 11.464 23.855 1.00 97.88 264 VAL A C 1
ATOM 2196 O O . VAL A 1 264 ? -9.404 10.991 24.968 1.00 97.88 264 VAL A O 1
ATOM 2199 N N . ARG A 1 265 ? -8.621 12.672 23.696 1.00 97.62 265 ARG A N 1
ATOM 2200 C CA . ARG A 1 265 ? -8.284 13.556 24.825 1.00 97.62 265 ARG A CA 1
ATOM 2201 C C . ARG A 1 265 ? -9.530 14.038 25.560 1.00 97.62 265 ARG A C 1
ATOM 2203 O O . ARG A 1 265 ? -9.515 14.024 26.782 1.00 97.62 265 ARG A O 1
ATOM 2210 N N . GLU A 1 266 ? -10.600 14.368 24.842 1.00 96.81 266 GLU A N 1
ATOM 2211 C CA . GLU A 1 266 ? -11.886 14.729 25.454 1.00 96.81 266 GLU A CA 1
ATOM 2212 C C . GLU A 1 266 ? -12.431 13.579 26.318 1.00 96.81 266 GLU A C 1
ATOM 2214 O O . GLU A 1 266 ? -12.754 13.791 27.485 1.00 96.81 266 GLU A O 1
ATOM 2219 N N . TYR A 1 267 ? -12.418 12.335 25.818 1.00 96.06 267 TYR A N 1
ATOM 2220 C CA . TYR A 1 267 ? -12.828 11.178 26.630 1.00 96.06 267 TYR A CA 1
ATOM 2221 C C . TYR A 1 267 ? -11.941 10.949 27.863 1.00 96.06 267 TYR A C 1
ATOM 2223 O O . TYR A 1 267 ? -12.432 10.510 28.905 1.00 96.06 267 TYR A O 1
ATOM 2231 N N . LEU A 1 268 ? -10.632 11.190 27.748 1.00 95.38 268 LEU A N 1
ATOM 2232 C CA . LEU A 1 268 ? -9.701 11.072 28.872 1.00 95.38 268 LEU A CA 1
ATOM 2233 C C . LEU A 1 268 ? -9.983 12.131 29.941 1.00 95.38 268 LEU A C 1
ATOM 2235 O O . LEU A 1 268 ? -9.996 11.802 31.128 1.00 95.38 268 LEU A O 1
ATOM 2239 N N . ASP A 1 269 ? -10.225 13.374 29.529 1.00 94.88 269 ASP A N 1
ATOM 2240 C CA . ASP A 1 269 ? -10.550 14.471 30.437 1.00 94.88 269 ASP A CA 1
ATOM 2241 C C . ASP A 1 269 ? -11.861 14.190 31.187 1.00 94.88 269 ASP A C 1
ATOM 2243 O O . ASP A 1 269 ? -11.896 14.318 32.414 1.00 94.88 269 ASP A O 1
ATOM 2247 N N . ASP A 1 270 ? -12.894 13.706 30.491 1.00 93.44 270 ASP A N 1
ATOM 2248 C CA . ASP A 1 270 ? -14.174 13.319 31.097 1.00 93.44 270 ASP A CA 1
ATOM 2249 C C . ASP A 1 270 ? -14.003 12.232 32.173 1.00 93.44 270 ASP A C 1
ATOM 2251 O O . ASP A 1 270 ? -14.536 12.359 33.277 1.00 93.44 270 ASP A O 1
ATOM 2255 N N . LEU A 1 271 ? -13.214 11.187 31.900 1.00 90.94 271 LEU A N 1
ATOM 2256 C CA . LEU A 1 271 ? -12.937 10.119 32.873 1.00 90.94 271 LEU A CA 1
ATOM 2257 C C . LEU A 1 271 ? -12.194 10.636 34.109 1.00 90.94 271 LEU A C 1
ATOM 2259 O O . LEU A 1 271 ? -12.539 10.284 35.237 1.00 90.94 271 LEU A O 1
ATOM 2263 N N . ILE A 1 272 ? -11.192 11.496 33.914 1.00 87.50 272 ILE A N 1
ATOM 2264 C CA . ILE A 1 272 ? -10.411 12.079 35.014 1.00 87.50 272 ILE A CA 1
ATOM 2265 C C . ILE A 1 272 ? -11.283 12.988 35.887 1.00 87.50 272 ILE A C 1
ATOM 2267 O O . ILE A 1 272 ? -11.044 13.095 37.094 1.00 87.50 272 ILE A O 1
ATOM 2271 N N . LEU A 1 273 ? -12.259 13.677 35.294 1.00 86.50 273 LEU A N 1
ATOM 2272 C CA . LEU A 1 273 ? -13.213 14.503 36.028 1.00 86.50 273 LEU A CA 1
ATOM 2273 C C . LEU A 1 273 ? -14.191 13.644 36.838 1.00 86.50 273 LEU A C 1
ATOM 2275 O O . LEU A 1 273 ? -14.408 13.949 38.010 1.00 86.50 273 LEU A O 1
ATOM 2279 N N . MET A 1 274 ? -14.702 12.549 36.268 1.00 80.94 274 MET A N 1
ATOM 2280 C CA . MET A 1 274 ? -15.583 11.605 36.973 1.00 80.94 274 MET A CA 1
ATOM 2281 C C . MET A 1 274 ? -14.898 10.949 38.181 1.00 80.94 274 MET A C 1
ATOM 2283 O O . MET A 1 274 ? -15.514 10.826 39.236 1.00 80.94 274 MET A O 1
ATOM 2287 N N . ASP A 1 275 ? -13.611 10.608 38.079 1.00 71.81 275 ASP A N 1
ATOM 2288 C CA . ASP A 1 275 ? -12.833 10.040 39.196 1.00 71.81 275 ASP A CA 1
ATOM 2289 C C . ASP A 1 275 ? -12.572 11.042 40.343 1.00 71.81 275 ASP A C 1
ATOM 2291 O O . ASP A 1 275 ? -12.135 10.653 41.431 1.00 71.81 275 ASP A O 1
ATOM 2295 N N . LYS A 1 276 ? -12.812 12.342 40.124 1.00 67.56 276 LYS A N 1
ATOM 2296 C CA . LYS A 1 276 ? -12.591 13.415 41.110 1.00 67.56 276 LYS A CA 1
ATOM 2297 C C . LYS A 1 276 ? -13.866 13.895 41.803 1.00 67.56 276 LYS A C 1
ATOM 2299 O O . LYS A 1 276 ? -13.754 14.691 42.740 1.00 67.56 276 LYS A O 1
ATOM 2304 N N . GLU A 1 277 ? -15.050 13.450 41.386 1.00 54.03 277 GLU A N 1
ATOM 2305 C CA . GLU A 1 277 ? -16.290 13.793 42.086 1.00 54.03 277 GLU A CA 1
ATOM 2306 C C . GLU A 1 277 ? -16.408 12.984 43.394 1.00 54.03 277 GLU A C 1
ATOM 2308 O O . GLU A 1 277 ? -16.316 11.755 43.379 1.00 54.03 277 GLU A O 1
ATOM 2313 N N . PRO A 1 278 ? -16.582 13.635 44.561 1.00 49.84 278 PRO A N 1
ATOM 2314 C CA . PRO A 1 278 ? -16.745 12.916 45.816 1.00 49.84 278 PRO A CA 1
ATOM 2315 C C . PRO A 1 278 ? -18.058 12.124 45.798 1.00 49.84 278 PRO A C 1
ATOM 2317 O O . PRO A 1 278 ? -19.122 12.691 45.558 1.00 49.84 278 PRO A O 1
ATOM 2320 N N . VAL A 1 279 ? -17.981 10.822 46.094 1.00 57.28 279 VAL A N 1
ATOM 2321 C CA . VAL A 1 279 ? -19.157 9.962 46.292 1.00 57.28 279 VAL A CA 1
ATOM 2322 C C . VAL A 1 279 ? -19.987 10.544 47.442 1.00 57.28 279 VAL A C 1
ATOM 2324 O O . VAL A 1 279 ? -19.528 10.555 48.586 1.00 57.28 279 VAL A O 1
ATOM 2327 N N . SER A 1 280 ? -21.163 11.085 47.118 1.00 52.88 280 SER A N 1
ATOM 2328 C CA . SER A 1 280 ? -22.118 11.671 48.070 1.00 52.88 280 SER A CA 1
ATOM 2329 C C . SER A 1 280 ? -22.798 10.623 48.938 1.00 52.88 280 SER A C 1
ATOM 2331 O O . SER A 1 280 ? -23.229 9.603 48.348 1.00 52.88 280 SER A O 1
#